Protein AF-A0A922PVW2-F1 (afdb_monomer_lite)

Sequence (186 aa):
MVIRMLKSTMPALQAFRPLPLRIDTVRGTTAIADYAWIECRSEGGRLANRNVKRALAAQRPLLVCLDEGEQRLAPLDFAATIITQLAGALHGVNSADLGHVTVAYWPQWSQVCWLPDDAQRIRVAHRQIRDILASLYDRELARRVTIVYAGPVLDAERATVMNDINVDGVVQNPFGKQNIENEVRK

Organism: NCBI:txid1423794

Foldseek 3Di:
DDDDDDPPDDPPPPDPFFDWWWWQFPVGIDTFGPEDEAALVVLDLQRLQVSLVVCLVVVGQYEQEAELELDLDDLVSLLVRRLRSCCSNCPPPDLVSLLSYAYEYEYHNLAPDDDPCVLVSLQSSLVSNLVSVCVVPRNVSSLNHHYAYEGDDDPVCQVSNNPHSSHRTYIDPRDPDDDPVVVVVD

Radius of gyration: 18.78 Å; chains: 1; bounding box: 48×33×69 Å

InterPro domains:
  IPR000652 Triosephosphate isomerase [PF00121] (45-170)
  IPR000652 Triosephosphate isomerase [PS51440] (43-186)
  IPR013785 Aldolase-type TIM barrel [G3DSA:3.20.20.70] (39-175)
  IPR035990 Triosephosphate isomerase superfamily [SSF51351] (42-170)

pLDDT: mean 85.01, std 19.95, range [27.81, 98.5]

Secondary structure (DSSP, 8-state):
---------PPP-----PPPEEEEETTEEEEE-S-EEEEHHHHHHHHHHHHHHHHHHTT--EEEEE---SS---HHHHHHHHHHHHHHHHTT--GGGGGGEEEEE--GGGGT---TTHHHHHHHHHHHHHHHHHHHS-HHHHHHSEEEE-S---HHHHHHHH-STT--EEEE-TT----HHHHTT-

Structure (mmCIF, N/CA/C/O backbone):
data_AF-A0A922PVW2-F1
#
_entry.id   AF-A0A922PVW2-F1
#
loop_
_atom_site.group_PDB
_atom_site.id
_atom_site.type_symbol
_atom_site.label_atom_id
_atom_site.label_alt_id
_atom_site.label_comp_id
_atom_site.label_asym_id
_atom_site.label_entity_id
_atom_site.label_seq_id
_atom_site.pdbx_PDB_ins_code
_atom_site.Cartn_x
_atom_site.Cartn_y
_atom_site.Cartn_z
_atom_site.occupancy
_atom_site.B_iso_or_equiv
_atom_site.auth_seq_id
_atom_site.auth_comp_id
_atom_site.auth_asym_id
_atom_site.auth_atom_id
_atom_site.pdbx_PDB_model_num
ATOM 1 N N . MET A 1 1 ? 30.021 -13.383 51.817 1.00 37.50 1 MET A N 1
ATOM 2 C CA . MET A 1 1 ? 30.170 -12.057 51.180 1.00 37.50 1 MET A CA 1
ATOM 3 C C . MET A 1 1 ? 29.075 -11.931 50.127 1.00 37.50 1 MET A C 1
ATOM 5 O O . MET A 1 1 ? 29.158 -12.573 49.093 1.00 37.50 1 MET A O 1
ATOM 9 N N . VAL A 1 2 ? 27.980 -11.242 50.463 1.00 38.38 2 VAL A N 1
ATOM 10 C CA . VAL A 1 2 ? 26.773 -11.097 49.628 1.00 38.38 2 VAL A CA 1
ATOM 11 C C . VAL A 1 2 ? 26.859 -9.742 48.933 1.00 38.38 2 VAL A C 1
ATOM 13 O O . VAL A 1 2 ? 26.855 -8.722 49.618 1.00 38.38 2 VAL A O 1
ATOM 16 N N . ILE A 1 3 ? 26.959 -9.708 47.601 1.00 36.25 3 ILE A N 1
ATOM 17 C CA . ILE A 1 3 ? 26.978 -8.451 46.839 1.00 36.25 3 ILE A CA 1
ATOM 18 C C . ILE A 1 3 ? 25.780 -8.406 45.883 1.00 36.25 3 ILE A C 1
ATOM 20 O O . ILE A 1 3 ? 25.694 -9.139 44.904 1.00 36.25 3 ILE A O 1
ATOM 24 N N . ARG A 1 4 ? 24.849 -7.529 46.277 1.00 37.31 4 ARG A N 1
ATOM 25 C CA . ARG A 1 4 ? 23.715 -6.901 45.580 1.00 37.31 4 ARG A CA 1
ATOM 26 C C . ARG A 1 4 ? 23.663 -7.063 44.052 1.00 37.31 4 ARG A C 1
ATOM 28 O O . ARG A 1 4 ? 24.485 -6.506 43.332 1.00 37.31 4 ARG A O 1
ATOM 35 N N . MET A 1 5 ? 22.563 -7.650 43.572 1.00 35.97 5 MET A N 1
ATOM 36 C CA . MET A 1 5 ? 22.038 -7.401 42.225 1.00 35.97 5 MET A CA 1
ATOM 37 C C . MET A 1 5 ? 21.541 -5.951 42.126 1.00 35.97 5 MET A C 1
ATOM 39 O O . MET A 1 5 ? 20.571 -5.566 42.783 1.00 35.97 5 MET A O 1
ATOM 43 N N . LEU A 1 6 ? 22.201 -5.147 41.294 1.00 35.19 6 LEU A N 1
ATOM 44 C CA . LEU A 1 6 ? 21.688 -3.859 40.835 1.00 35.19 6 LEU A CA 1
ATOM 45 C C . LEU A 1 6 ? 20.502 -4.120 39.897 1.00 35.19 6 LEU A C 1
ATOM 47 O O . LEU A 1 6 ? 20.672 -4.609 38.782 1.00 35.19 6 LEU A O 1
ATOM 51 N N . LYS A 1 7 ? 19.289 -3.790 40.354 1.00 39.94 7 LYS A N 1
ATOM 52 C CA . LYS A 1 7 ? 18.123 -3.634 39.479 1.00 39.94 7 LYS A CA 1
ATOM 53 C C . LYS A 1 7 ? 18.388 -2.431 38.576 1.00 39.94 7 LYS A C 1
ATOM 55 O O . LYS A 1 7 ? 18.221 -1.294 39.003 1.00 39.94 7 LYS A O 1
ATOM 60 N N . SER A 1 8 ? 18.832 -2.689 37.351 1.00 38.41 8 SER A N 1
ATOM 61 C CA . SER A 1 8 ? 18.881 -1.676 36.301 1.00 38.41 8 SER A CA 1
ATOM 62 C C . SER A 1 8 ? 17.444 -1.345 35.896 1.00 38.41 8 SER A C 1
ATOM 64 O O . SER A 1 8 ? 16.777 -2.127 35.219 1.00 38.41 8 SER A O 1
ATOM 66 N N . THR A 1 9 ? 16.920 -0.221 36.380 1.00 41.50 9 THR A N 1
ATOM 67 C CA . THR A 1 9 ? 15.703 0.392 35.844 1.00 41.50 9 THR A CA 1
ATOM 68 C C . THR A 1 9 ? 16.004 0.873 34.431 1.00 41.50 9 THR A C 1
ATOM 70 O O . THR A 1 9 ? 16.641 1.910 34.252 1.00 41.50 9 THR A O 1
ATOM 73 N N . MET A 1 10 ? 15.560 0.113 33.428 1.00 27.81 10 MET A N 1
ATOM 74 C CA . MET A 1 10 ? 15.501 0.608 32.055 1.00 27.81 10 MET A CA 1
ATOM 75 C C . MET A 1 10 ? 14.573 1.832 32.036 1.00 27.81 10 MET A C 1
ATOM 77 O O . MET A 1 10 ? 13.445 1.728 32.531 1.00 27.81 10 MET A O 1
ATOM 81 N N . PRO A 1 11 ? 15.005 2.990 31.508 1.00 36.59 11 PRO A N 1
ATOM 82 C CA . PRO A 1 11 ? 14.096 4.106 31.307 1.00 36.59 11 PRO A CA 1
ATOM 83 C C . PRO A 1 11 ? 12.986 3.658 30.351 1.00 36.59 11 PRO A C 1
ATOM 85 O O . PRO A 1 11 ? 13.244 2.933 29.388 1.00 36.59 11 PRO A O 1
ATOM 88 N N . ALA A 1 12 ? 11.743 4.043 30.653 1.00 36.44 12 ALA A N 1
ATOM 89 C CA . ALA A 1 12 ? 10.592 3.754 29.807 1.00 36.44 12 ALA A CA 1
ATOM 90 C C . ALA A 1 12 ? 10.926 4.137 28.360 1.00 36.44 12 ALA A C 1
ATOM 92 O O . ALA A 1 12 ? 11.370 5.260 28.122 1.00 36.44 12 ALA A O 1
ATOM 93 N N . LEU A 1 13 ? 10.744 3.195 27.425 1.00 35.59 13 LEU A N 1
ATOM 94 C CA . LEU A 1 13 ? 10.871 3.421 25.987 1.00 35.59 13 LEU A CA 1
ATOM 95 C C . LEU A 1 13 ? 10.116 4.706 25.638 1.00 35.59 13 LEU A C 1
ATOM 97 O O . LEU A 1 13 ? 8.886 4.715 25.578 1.00 35.59 13 LEU A O 1
ATOM 101 N N . GLN A 1 14 ? 10.854 5.795 25.433 1.00 35.47 14 GLN A N 1
ATOM 102 C CA . GLN A 1 14 ? 10.337 6.985 24.786 1.00 35.47 14 GLN A CA 1
ATOM 103 C C . GLN A 1 14 ? 9.927 6.492 23.400 1.00 35.47 14 GLN A C 1
ATOM 105 O O . GLN A 1 14 ? 10.784 6.155 22.585 1.00 35.47 14 GLN A O 1
ATOM 110 N N . ALA A 1 15 ? 8.626 6.268 23.206 1.00 40.41 15 ALA A N 1
ATOM 111 C CA . ALA A 1 15 ? 8.109 5.657 21.994 1.00 40.41 15 ALA A CA 1
ATOM 112 C C . ALA A 1 15 ? 8.624 6.479 20.815 1.00 40.41 15 ALA A C 1
ATOM 114 O O . ALA A 1 15 ? 8.316 7.668 20.725 1.00 40.41 15 ALA A O 1
ATOM 115 N N . PHE A 1 16 ? 9.458 5.864 19.974 1.00 47.22 16 PHE A N 1
ATOM 116 C CA . PHE A 1 16 ? 9.952 6.463 18.745 1.00 47.22 16 PHE A CA 1
ATOM 117 C C . PHE A 1 16 ? 8.734 6.975 17.974 1.00 47.22 16 PHE A C 1
ATOM 119 O O . PHE A 1 16 ? 7.948 6.182 17.454 1.00 47.22 16 PHE A O 1
ATOM 126 N N . ARG A 1 17 ? 8.512 8.292 17.995 1.00 52.88 17 ARG A N 1
ATOM 127 C CA . ARG A 1 17 ? 7.468 8.911 17.188 1.00 52.88 17 ARG A CA 1
ATOM 128 C C . ARG A 1 17 ? 8.073 9.085 15.805 1.00 52.88 17 ARG A C 1
ATOM 130 O O . ARG A 1 17 ? 9.024 9.860 15.687 1.00 52.88 17 ARG A O 1
ATOM 137 N N . PRO A 1 18 ? 7.594 8.356 14.787 1.00 65.38 18 PRO A N 1
ATOM 138 C CA . PRO A 1 18 ? 8.082 8.580 13.441 1.00 65.38 18 PRO A CA 1
ATOM 139 C C . PRO A 1 18 ? 7.825 10.043 13.070 1.00 65.38 18 PRO A C 1
ATOM 141 O O . PRO A 1 18 ? 6.801 10.621 13.450 1.00 65.38 18 PRO A O 1
ATOM 144 N N . LEU A 1 19 ? 8.771 10.647 12.348 1.00 78.12 19 LEU A N 1
ATOM 145 C CA . LEU A 1 19 ? 8.551 11.958 11.743 1.00 78.12 19 LEU A CA 1
ATOM 146 C C . LEU A 1 19 ? 7.258 11.920 10.909 1.00 78.12 19 LEU A C 1
ATOM 148 O O . LEU A 1 19 ? 6.925 10.858 10.367 1.00 78.12 19 LEU A O 1
ATOM 152 N N . PRO A 1 20 ? 6.527 13.046 10.795 1.00 85.81 20 PRO A N 1
ATOM 153 C CA . PRO A 1 20 ? 5.336 13.096 9.963 1.00 85.81 20 PRO A CA 1
ATOM 154 C C . PRO A 1 20 ? 5.644 12.599 8.554 1.00 85.81 20 PRO A C 1
ATOM 156 O O . PRO A 1 20 ? 6.570 13.082 7.899 1.00 85.81 20 PRO A O 1
ATOM 159 N N . LEU A 1 21 ? 4.855 11.634 8.096 1.00 89.75 21 LEU A N 1
ATOM 160 C CA . LEU A 1 21 ? 4.971 11.091 6.759 1.00 89.75 21 LEU A CA 1
ATOM 161 C C . LEU A 1 21 ? 4.403 12.093 5.768 1.00 89.75 21 LEU A C 1
ATOM 163 O O . LEU A 1 21 ? 3.270 12.539 5.936 1.00 89.75 21 LEU A O 1
ATOM 167 N N . ARG A 1 22 ? 5.156 12.436 4.728 1.00 92.56 22 ARG A N 1
ATOM 168 C CA . ARG A 1 22 ? 4.680 13.343 3.683 1.00 92.56 22 ARG A CA 1
ATOM 169 C C . ARG A 1 22 ? 4.234 12.542 2.470 1.00 92.56 22 ARG A C 1
ATOM 171 O O . ARG A 1 22 ? 4.904 11.591 2.081 1.00 92.56 22 ARG A O 1
ATOM 178 N N . ILE A 1 23 ? 3.106 12.921 1.887 1.00 93.88 23 ILE A N 1
ATOM 179 C CA . ILE A 1 23 ? 2.523 12.266 0.718 1.00 93.88 23 ILE A CA 1
ATOM 180 C C . ILE A 1 23 ? 2.223 13.341 -0.313 1.00 93.88 23 ILE A C 1
ATOM 182 O O . ILE A 1 23 ? 1.410 14.233 -0.066 1.00 93.88 23 ILE A O 1
ATOM 186 N N . ASP A 1 24 ? 2.876 13.249 -1.462 1.00 94.38 24 ASP A N 1
ATOM 187 C CA . ASP A 1 24 ? 2.572 14.084 -2.613 1.00 94.38 24 ASP A CA 1
ATOM 188 C C . ASP A 1 24 ? 1.338 13.541 -3.311 1.00 94.38 24 ASP A C 1
ATOM 190 O O . ASP A 1 24 ? 1.271 12.360 -3.635 1.00 94.38 24 ASP A O 1
ATOM 194 N N . THR A 1 25 ? 0.357 14.405 -3.533 1.00 92.44 25 THR A N 1
ATOM 195 C CA . 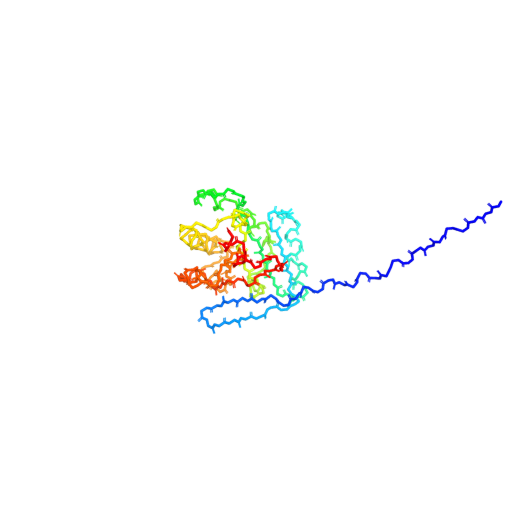THR A 1 25 ? -0.865 14.089 -4.273 1.00 92.44 25 THR A CA 1
ATOM 196 C C . THR A 1 25 ? -1.001 15.051 -5.445 1.00 92.44 25 THR A C 1
ATOM 198 O O . THR A 1 25 ? -0.370 16.111 -5.475 1.00 92.44 25 THR A O 1
ATOM 201 N N . VAL A 1 26 ? -1.919 14.763 -6.368 1.00 85.38 26 VAL A N 1
ATOM 202 C CA . VAL A 1 26 ? -2.261 15.689 -7.464 1.00 85.38 26 VAL A CA 1
ATOM 203 C C . VAL A 1 26 ? -2.781 17.055 -6.981 1.00 85.38 26 VAL A C 1
ATOM 205 O O . VAL A 1 26 ? -2.816 18.006 -7.754 1.00 85.38 26 VAL A O 1
ATOM 208 N N . ARG A 1 27 ? -3.192 17.173 -5.707 1.00 87.19 27 ARG A N 1
ATOM 209 C CA . ARG A 1 27 ? -3.681 18.419 -5.086 1.00 87.19 27 ARG A CA 1
ATOM 210 C C . ARG A 1 27 ? -2.626 19.128 -4.226 1.00 87.19 27 ARG A C 1
ATOM 212 O O . ARG A 1 27 ? -2.939 20.144 -3.613 1.00 87.19 27 ARG A O 1
ATOM 219 N N . GLY A 1 28 ? -1.405 18.598 -4.162 1.00 91.56 28 GLY A N 1
ATOM 220 C CA . GLY A 1 28 ? -0.322 19.078 -3.301 1.00 91.56 28 GLY A CA 1
ATOM 221 C C . GLY A 1 28 ? 0.101 18.055 -2.246 1.00 91.56 28 GLY A C 1
ATOM 222 O O . GLY A 1 28 ? -0.373 16.917 -2.230 1.00 91.56 28 GLY A O 1
ATOM 223 N N . THR A 1 29 ? 1.010 18.452 -1.358 1.00 93.75 29 THR A N 1
ATOM 224 C CA . THR A 1 29 ? 1.567 17.562 -0.329 1.00 93.75 29 THR A CA 1
ATOM 225 C C . THR A 1 29 ? 0.730 17.587 0.949 1.00 93.75 29 THR A C 1
ATOM 227 O O . THR A 1 29 ? 0.464 18.655 1.501 1.00 93.75 29 THR A O 1
ATOM 230 N N . THR A 1 30 ? 0.380 16.411 1.467 1.00 92.56 30 THR A N 1
ATOM 231 C CA . THR A 1 30 ? -0.214 16.238 2.800 1.00 92.56 30 THR A CA 1
ATOM 232 C C . THR A 1 30 ? 0.793 15.620 3.769 1.00 92.56 30 THR A C 1
ATOM 234 O O . THR A 1 30 ? 1.731 14.943 3.346 1.00 92.56 30 THR A O 1
ATOM 237 N N . ALA A 1 31 ? 0.622 15.855 5.070 1.00 91.62 31 ALA A N 1
ATOM 238 C CA . ALA A 1 31 ? 1.452 15.269 6.118 1.00 91.62 31 ALA A CA 1
ATOM 239 C C . ALA A 1 31 ? 0.590 14.472 7.102 1.00 91.62 31 ALA A C 1
ATOM 241 O O . ALA A 1 31 ? -0.421 14.971 7.593 1.00 91.62 31 ALA A O 1
ATOM 242 N N . ILE A 1 32 ? 1.013 13.248 7.416 1.00 90.06 32 ILE A N 1
ATOM 243 C CA . ILE A 1 32 ? 0.355 12.358 8.372 1.00 90.06 32 ILE A CA 1
ATOM 244 C C . ILE A 1 32 ? 1.282 12.172 9.572 1.00 90.06 32 ILE A C 1
ATOM 246 O O . ILE A 1 32 ? 2.374 11.620 9.451 1.00 90.06 32 ILE A O 1
ATOM 250 N N . ALA A 1 33 ? 0.847 12.628 10.742 1.00 89.81 33 ALA A N 1
ATOM 251 C CA . ALA A 1 33 ? 1.552 12.439 12.007 1.00 89.81 33 ALA A CA 1
ATOM 252 C C . ALA A 1 33 ? 0.925 11.304 12.832 1.00 89.81 33 ALA A C 1
ATOM 254 O O . ALA A 1 33 ? -0.215 10.912 12.594 1.00 89.81 33 ALA A O 1
ATOM 255 N N . ASP A 1 34 ? 1.686 10.780 13.800 1.00 90.25 34 ASP A N 1
ATOM 256 C CA . ASP A 1 34 ? 1.247 9.761 14.769 1.00 90.25 34 ASP A CA 1
ATOM 257 C C . ASP A 1 34 ? 0.608 8.499 14.140 1.00 90.25 34 ASP A C 1
ATOM 259 O O . ASP A 1 34 ? -0.134 7.757 14.792 1.00 90.25 34 ASP A O 1
ATOM 263 N N . TYR A 1 35 ? 0.946 8.202 12.884 1.00 91.75 35 TYR A N 1
ATOM 264 C CA . TYR A 1 35 ? 0.424 7.056 12.143 1.00 91.75 35 TYR A CA 1
ATOM 265 C C . TYR A 1 35 ? 0.956 5.722 12.674 1.00 91.75 35 TYR A C 1
ATOM 267 O O . TYR A 1 35 ? 1.990 5.658 13.345 1.00 91.75 35 TYR A O 1
ATOM 275 N N . ALA A 1 36 ? 0.241 4.642 12.373 1.00 93.50 36 ALA A N 1
ATOM 276 C CA . ALA A 1 36 ? 0.723 3.276 12.525 1.00 93.50 36 ALA A CA 1
ATOM 277 C C . ALA A 1 36 ? 1.054 2.697 11.143 1.00 93.50 36 ALA A C 1
ATOM 279 O O . ALA A 1 36 ? 0.202 2.698 10.259 1.00 93.50 36 ALA A O 1
ATOM 280 N N . TRP A 1 37 ? 2.282 2.214 10.964 1.00 94.50 37 TRP A N 1
ATOM 281 C CA . TRP A 1 37 ? 2.726 1.518 9.755 1.00 94.50 37 TRP A CA 1
ATOM 282 C C . TRP A 1 37 ? 2.683 0.012 9.995 1.00 94.50 37 TRP A C 1
ATOM 284 O O . TRP A 1 37 ? 3.313 -0.460 10.940 1.00 94.50 37 TRP A O 1
ATOM 294 N N . ILE A 1 38 ? 1.920 -0.719 9.182 1.00 96.19 38 ILE A N 1
ATOM 295 C CA . ILE A 1 38 ? 1.710 -2.164 9.321 1.00 96.19 38 ILE A CA 1
ATOM 296 C C . ILE A 1 38 ? 2.297 -2.872 8.106 1.00 96.19 38 ILE A C 1
ATOM 298 O O . ILE A 1 38 ? 1.787 -2.709 6.999 1.00 96.19 38 ILE A O 1
ATOM 302 N N . GLU A 1 39 ? 3.334 -3.680 8.298 1.00 95.50 39 GLU A N 1
ATOM 303 C CA . GLU A 1 39 ? 4.001 -4.395 7.206 1.00 95.50 39 GLU A CA 1
ATOM 304 C C . GLU A 1 39 ? 3.366 -5.770 6.982 1.00 95.50 39 GLU A C 1
ATOM 306 O O . GLU A 1 39 ? 3.754 -6.768 7.588 1.00 95.50 39 GLU A O 1
ATOM 311 N N . CYS A 1 40 ? 2.370 -5.860 6.098 1.00 97.19 40 CYS A N 1
ATOM 312 C CA . CYS A 1 40 ? 1.540 -7.066 5.997 1.00 97.19 40 CYS A CA 1
ATOM 313 C C . CYS A 1 40 ? 2.322 -8.323 5.598 1.00 97.19 40 CYS A C 1
ATOM 315 O O . CYS A 1 40 ? 1.987 -9.421 6.050 1.00 97.19 40 CYS A O 1
ATOM 317 N N . ARG A 1 41 ? 3.357 -8.178 4.762 1.00 95.00 41 ARG A N 1
ATOM 318 C CA . ARG A 1 41 ? 4.192 -9.300 4.318 1.00 95.00 41 ARG A CA 1
ATOM 319 C C . ARG A 1 41 ? 5.064 -9.858 5.444 1.00 95.00 41 ARG A C 1
ATOM 321 O O . ARG A 1 41 ? 5.086 -11.072 5.624 1.00 95.00 41 ARG A O 1
ATOM 328 N N . SER A 1 42 ? 5.768 -9.000 6.187 1.00 94.25 42 SER A N 1
ATOM 329 C CA . SER A 1 42 ? 6.694 -9.417 7.251 1.00 94.25 42 SER A CA 1
ATOM 330 C C . SER A 1 42 ? 5.953 -9.825 8.529 1.00 94.25 42 SER A C 1
ATOM 332 O O . SER A 1 42 ? 6.342 -10.784 9.193 1.00 94.25 42 SER A O 1
ATOM 334 N N . GLU A 1 43 ? 4.844 -9.155 8.850 1.00 95.56 43 GLU A N 1
ATOM 335 C CA . GLU A 1 43 ? 4.020 -9.486 10.012 1.00 95.56 43 GLU A CA 1
ATOM 336 C C . GLU A 1 43 ? 3.139 -10.726 9.781 1.00 95.56 43 GLU A C 1
ATOM 338 O O . GLU A 1 43 ? 2.857 -11.486 10.713 1.00 95.56 43 GLU A O 1
ATOM 343 N N . GLY A 1 44 ? 2.677 -10.936 8.546 1.00 94.00 44 GLY A N 1
ATOM 344 C CA . GLY A 1 44 ? 1.679 -11.946 8.210 1.00 94.00 44 GLY A CA 1
ATOM 345 C C . GLY A 1 44 ? 0.278 -11.618 8.749 1.00 94.00 44 GLY A C 1
ATOM 346 O O . GLY A 1 44 ? 0.084 -10.783 9.636 1.00 94.00 44 GLY A O 1
ATOM 347 N N . GLY A 1 45 ? -0.741 -12.315 8.230 1.00 93.00 45 GLY A N 1
ATOM 348 C CA . GLY A 1 45 ? -2.147 -11.921 8.413 1.00 93.00 45 GLY A CA 1
ATOM 349 C C . GLY A 1 45 ? -2.601 -11.758 9.871 1.00 93.00 45 GLY A C 1
ATOM 350 O O . GLY A 1 45 ? -3.287 -10.795 10.201 1.00 93.00 45 GLY A O 1
ATOM 351 N N . ARG A 1 46 ? -2.189 -12.654 10.779 1.00 95.62 46 ARG A N 1
ATOM 352 C CA . ARG A 1 46 ? -2.632 -12.624 12.188 1.00 95.62 46 ARG A CA 1
ATOM 353 C C . ARG A 1 46 ? -2.074 -11.429 12.961 1.00 95.62 46 ARG A C 1
ATOM 355 O O . ARG A 1 46 ? -2.806 -10.799 13.724 1.00 95.62 46 ARG A O 1
ATOM 362 N N . LEU A 1 47 ? -0.777 -11.157 12.814 1.00 97.12 47 LEU A N 1
ATOM 363 C CA . LEU A 1 47 ? -0.118 -10.064 13.526 1.00 97.12 47 LEU A CA 1
ATOM 364 C C . LEU A 1 47 ? -0.525 -8.717 12.925 1.00 97.12 47 LEU A C 1
ATOM 366 O O . LEU A 1 47 ? -0.940 -7.842 13.688 1.00 97.12 47 LEU A O 1
ATOM 370 N N . ALA A 1 48 ? -0.542 -8.620 11.591 1.00 97.88 48 ALA A N 1
ATOM 371 C CA . ALA A 1 48 ? -1.011 -7.440 10.876 1.00 97.88 48 ALA A CA 1
ATOM 372 C C . ALA A 1 48 ? -2.437 -7.065 11.306 1.00 97.88 48 ALA A C 1
ATOM 374 O O . ALA A 1 48 ? -2.675 -5.937 11.731 1.00 97.88 48 ALA A O 1
ATOM 375 N N . ASN A 1 49 ? -3.374 -8.023 11.328 1.00 98.44 49 ASN A N 1
ATOM 376 C CA . ASN A 1 49 ? -4.751 -7.764 11.767 1.00 98.44 49 ASN A CA 1
ATOM 377 C C . ASN A 1 49 ? -4.846 -7.257 13.204 1.00 98.44 49 ASN A C 1
ATOM 379 O O . ASN A 1 49 ? -5.614 -6.342 13.510 1.00 98.44 49 ASN A O 1
ATOM 383 N N . ARG A 1 50 ? -4.062 -7.853 14.106 1.00 98.19 50 ARG A N 1
ATOM 384 C CA . ARG A 1 50 ? -4.023 -7.422 15.502 1.00 98.19 50 ARG A CA 1
ATOM 385 C C . ARG A 1 50 ? -3.543 -5.977 15.605 1.00 98.19 50 ARG A C 1
ATOM 387 O O . ARG A 1 50 ? -4.116 -5.209 16.374 1.00 98.19 50 ARG A O 1
ATOM 394 N N . ASN A 1 51 ? -2.512 -5.605 14.853 1.00 97.50 51 ASN A N 1
ATOM 395 C CA . ASN A 1 51 ? -1.955 -4.258 14.892 1.00 97.50 51 ASN A CA 1
ATOM 396 C C . ASN A 1 51 ? -2.888 -3.233 14.225 1.00 97.50 51 ASN A C 1
ATOM 398 O O . ASN A 1 51 ? -3.097 -2.167 14.802 1.00 97.50 51 ASN A O 1
ATOM 402 N N . VAL A 1 52 ? -3.540 -3.595 13.113 1.00 98.00 52 VAL A N 1
ATOM 403 C CA . VAL A 1 52 ? -4.621 -2.821 12.470 1.00 98.00 52 VAL A CA 1
ATOM 404 C C . VAL A 1 52 ? -5.714 -2.492 13.487 1.00 98.00 52 VAL A C 1
ATOM 406 O O . VAL A 1 52 ? -5.987 -1.323 13.749 1.00 98.00 52 VAL A O 1
ATOM 409 N N . LYS A 1 53 ? -6.287 -3.505 14.149 1.00 97.62 53 LYS A N 1
ATOM 410 C CA . LYS A 1 53 ? -7.359 -3.307 15.141 1.00 97.62 53 LYS A CA 1
ATOM 411 C C . LYS A 1 53 ? -6.919 -2.454 16.327 1.00 97.62 53 LYS A C 1
ATOM 413 O O . LYS A 1 53 ? -7.690 -1.632 16.811 1.00 97.62 53 LYS A O 1
ATOM 418 N N . ARG A 1 54 ? -5.675 -2.616 16.790 1.00 96.81 54 ARG A N 1
ATOM 419 C CA . ARG A 1 54 ? -5.119 -1.783 17.869 1.00 96.81 54 ARG A CA 1
ATOM 420 C C . ARG A 1 54 ? -4.975 -0.321 17.458 1.00 96.81 54 ARG A C 1
ATOM 422 O O . ARG A 1 54 ? -5.252 0.552 18.273 1.00 96.81 54 ARG A O 1
ATOM 429 N N . ALA A 1 55 ? -4.535 -0.054 16.232 1.00 95.44 55 ALA A N 1
ATOM 430 C CA . ALA A 1 55 ? -4.403 1.305 15.725 1.00 95.44 55 ALA A CA 1
ATOM 431 C C . ALA A 1 55 ? -5.770 1.976 15.526 1.00 95.44 55 ALA A C 1
ATOM 433 O O . ALA A 1 55 ? -5.938 3.122 15.938 1.00 95.44 55 ALA A O 1
ATOM 434 N N . LEU A 1 56 ? -6.755 1.236 15.003 1.00 95.94 56 LEU A N 1
ATOM 435 C CA . LEU A 1 56 ? -8.139 1.701 14.865 1.00 95.94 56 LEU A CA 1
ATOM 436 C C . LEU A 1 56 ? -8.783 2.010 16.222 1.00 95.94 56 LEU A C 1
ATOM 438 O O . LEU A 1 56 ? -9.355 3.080 16.398 1.00 95.94 56 LEU A O 1
ATOM 442 N N . ALA A 1 57 ? -8.611 1.136 17.221 1.00 95.56 57 ALA A N 1
ATOM 443 C CA . ALA A 1 57 ? -9.093 1.385 18.584 1.00 95.56 57 ALA A CA 1
ATOM 444 C C . ALA A 1 57 ? -8.456 2.633 19.226 1.00 95.56 57 ALA A C 1
ATOM 446 O O . ALA A 1 57 ? -9.057 3.261 20.093 1.00 95.56 57 ALA A O 1
ATOM 447 N N . ALA A 1 58 ? -7.247 2.998 18.794 1.00 94.19 58 ALA A N 1
ATOM 448 C CA . ALA A 1 58 ? -6.558 4.218 19.199 1.00 94.19 58 ALA A CA 1
ATOM 449 C C . ALA A 1 58 ? -6.856 5.425 18.285 1.00 94.19 58 ALA A C 1
ATOM 451 O O . ALA A 1 58 ? -6.239 6.471 18.472 1.00 94.19 58 ALA A O 1
ATOM 452 N N . GLN A 1 59 ? -7.745 5.282 17.291 1.00 92.38 59 GLN A N 1
ATOM 453 C CA . GLN A 1 59 ? -8.092 6.296 16.284 1.00 92.38 59 GLN A CA 1
ATOM 454 C C . GLN A 1 59 ? -6.875 6.891 15.557 1.00 92.38 59 GLN A C 1
ATOM 456 O O . GLN A 1 59 ? -6.866 8.055 15.155 1.00 92.38 59 GLN A O 1
ATOM 461 N N . ARG A 1 60 ? -5.820 6.088 15.388 1.00 91.88 60 ARG A N 1
ATOM 462 C CA . ARG A 1 60 ? -4.593 6.517 14.712 1.00 91.88 60 ARG A CA 1
ATOM 463 C C . ARG A 1 60 ? -4.734 6.328 13.202 1.00 91.88 60 ARG A C 1
ATOM 465 O O . ARG A 1 60 ? -5.234 5.281 12.788 1.00 91.88 60 ARG A O 1
ATOM 472 N N . PRO A 1 61 ? -4.244 7.272 12.375 1.00 93.56 61 PRO A N 1
ATOM 473 C CA . PRO A 1 61 ? -4.110 7.045 10.941 1.00 93.56 61 PRO A CA 1
ATOM 474 C C . PRO A 1 61 ? -3.310 5.769 10.676 1.00 93.56 61 PRO A C 1
ATOM 476 O O . PRO A 1 61 ? -2.278 5.534 11.314 1.00 93.56 61 PRO A O 1
ATOM 479 N N . LEU A 1 62 ? -3.782 4.942 9.751 1.00 94.81 62 LEU A N 1
ATOM 480 C CA . LEU A 1 62 ? -3.205 3.636 9.476 1.00 94.81 62 LEU A CA 1
ATOM 481 C C . LEU A 1 62 ? -2.616 3.593 8.073 1.00 94.81 62 LEU A C 1
ATOM 483 O O . LEU A 1 62 ? -3.298 3.917 7.105 1.00 94.81 62 LEU A O 1
ATOM 487 N N . LEU A 1 63 ? -1.374 3.134 7.967 1.00 96.38 63 LEU A N 1
ATOM 488 C CA . LEU A 1 63 ? -0.757 2.755 6.707 1.00 96.38 63 LEU A CA 1
ATOM 489 C C . LEU A 1 63 ? -0.620 1.238 6.659 1.00 96.38 63 LEU A C 1
ATOM 491 O O . LEU A 1 63 ? 0.225 0.651 7.334 1.00 96.38 63 LEU A O 1
ATOM 495 N N . VAL A 1 64 ? -1.484 0.609 5.868 1.00 97.75 64 VAL A N 1
ATOM 496 C CA . VAL A 1 64 ? -1.444 -0.827 5.584 1.00 97.75 64 VAL A CA 1
ATOM 497 C C . VAL A 1 64 ? -0.492 -1.026 4.414 1.00 97.75 64 VAL A C 1
ATOM 499 O O . VAL A 1 64 ? -0.842 -0.753 3.266 1.00 97.75 64 VAL A O 1
ATOM 502 N N . CYS A 1 65 ? 0.732 -1.446 4.719 1.00 97.50 65 CYS A N 1
ATOM 503 C CA . CYS A 1 65 ? 1.787 -1.641 3.740 1.00 97.50 65 CYS A CA 1
ATOM 504 C C . CYS A 1 65 ? 1.659 -3.012 3.072 1.00 97.50 65 CYS A C 1
ATOM 506 O O . CYS A 1 65 ? 1.583 -4.039 3.754 1.00 97.50 65 CYS A O 1
ATOM 508 N N . LEU A 1 66 ? 1.663 -3.014 1.741 1.00 98.31 66 LEU A N 1
ATOM 509 C CA . LEU A 1 66 ? 1.565 -4.192 0.888 1.00 98.31 66 LEU A CA 1
ATOM 510 C C . LEU A 1 66 ? 2.835 -4.340 0.055 1.00 98.31 66 LEU A C 1
ATOM 512 O O . LEU A 1 66 ? 3.323 -3.362 -0.514 1.00 98.31 66 LEU A O 1
ATOM 516 N N . ASP A 1 67 ? 3.331 -5.568 -0.044 1.00 96.12 67 ASP A N 1
ATOM 517 C CA . ASP A 1 67 ? 4.594 -5.882 -0.712 1.00 96.12 67 ASP A CA 1
ATOM 518 C C . ASP A 1 67 ? 4.488 -7.228 -1.445 1.00 96.12 67 ASP A C 1
ATOM 520 O O . ASP A 1 67 ? 4.226 -8.256 -0.823 1.00 96.12 67 ASP A O 1
ATOM 524 N N . GLU A 1 68 ? 4.692 -7.241 -2.764 1.00 94.69 68 GLU A N 1
ATOM 525 C CA . GLU A 1 68 ? 4.729 -8.481 -3.562 1.00 94.69 68 GLU A CA 1
ATOM 526 C C . GLU A 1 68 ? 6.088 -9.205 -3.515 1.00 94.69 68 GLU A C 1
ATOM 528 O O . GLU A 1 68 ? 6.212 -10.362 -3.909 1.00 94.69 68 GLU A O 1
ATOM 533 N N . GLY A 1 69 ? 7.100 -8.535 -2.978 1.00 92.69 69 GLY A N 1
ATOM 534 C CA . GLY A 1 69 ? 8.451 -9.013 -2.779 1.00 92.69 69 GLY A CA 1
ATOM 535 C C . GLY A 1 69 ? 9.460 -8.527 -3.802 1.00 92.69 69 GLY A C 1
ATOM 536 O O . GLY A 1 69 ? 9.274 -7.523 -4.484 1.00 92.69 69 GLY A O 1
ATOM 537 N N . GLU A 1 70 ? 10.601 -9.214 -3.841 1.00 90.75 70 GLU A N 1
ATOM 538 C CA . GLU A 1 70 ? 11.726 -8.875 -4.726 1.00 90.75 70 GLU A CA 1
ATOM 539 C C . GLU A 1 70 ? 11.439 -9.222 -6.186 1.00 90.75 70 GLU A C 1
ATOM 541 O O . GLU A 1 70 ? 12.086 -8.711 -7.100 1.00 90.75 70 GLU A O 1
ATOM 546 N N . GLN A 1 71 ? 10.471 -10.109 -6.413 1.00 88.56 71 GLN A N 1
ATOM 547 C CA . GLN A 1 71 ? 10.077 -10.507 -7.747 1.00 88.56 71 GLN A CA 1
ATOM 548 C C . GLN A 1 71 ? 9.010 -9.565 -8.286 1.00 88.56 71 GLN A C 1
ATOM 550 O O . GLN A 1 71 ? 8.029 -9.234 -7.623 1.00 88.56 71 GLN A O 1
ATOM 555 N N . ARG A 1 72 ? 9.189 -9.191 -9.550 1.00 90.00 72 ARG A N 1
ATOM 556 C CA . ARG A 1 72 ? 8.163 -8.537 -10.350 1.00 90.00 72 ARG A CA 1
ATOM 557 C C . ARG A 1 72 ? 7.145 -9.599 -10.791 1.00 90.00 72 ARG A C 1
ATOM 559 O O . ARG A 1 72 ? 7.217 -10.086 -11.916 1.00 90.00 72 ARG A O 1
ATOM 566 N N . LEU A 1 73 ? 6.217 -9.972 -9.906 1.00 90.75 73 LEU A N 1
ATOM 567 C CA . LEU A 1 73 ? 5.192 -10.986 -10.170 1.00 90.75 73 LEU A CA 1
ATOM 568 C C . LEU A 1 73 ? 4.310 -10.664 -11.392 1.00 90.75 73 LEU A C 1
ATOM 570 O O . LEU A 1 73 ? 4.114 -9.506 -11.773 1.00 90.75 73 LEU A O 1
ATOM 574 N N . ALA A 1 74 ? 3.740 -11.689 -12.020 1.00 92.19 74 ALA A N 1
ATOM 575 C CA . ALA A 1 74 ? 2.693 -11.473 -13.012 1.00 92.19 74 ALA A CA 1
ATOM 576 C C . ALA A 1 74 ? 1.399 -10.984 -12.320 1.00 92.19 74 ALA A C 1
ATOM 578 O O . ALA A 1 74 ? 1.219 -11.233 -11.127 1.00 92.19 74 ALA A O 1
ATOM 579 N N . PRO A 1 75 ? 0.456 -10.334 -13.032 1.00 91.81 75 PRO A N 1
ATOM 580 C CA . PRO A 1 75 ? -0.753 -9.781 -12.414 1.00 91.81 75 PRO A CA 1
ATOM 581 C C . PRO A 1 75 ? -1.578 -10.773 -11.577 1.00 91.81 75 PRO A C 1
ATOM 583 O O . PRO A 1 75 ? -2.170 -10.370 -10.576 1.00 91.81 75 PRO A O 1
ATOM 586 N N . LEU A 1 76 ? -1.630 -12.055 -11.959 1.00 90.50 76 LEU A N 1
ATOM 587 C CA . LEU A 1 76 ? -2.355 -13.089 -11.206 1.00 90.50 76 LEU A CA 1
ATOM 588 C C . LEU A 1 76 ? -1.653 -13.442 -9.888 1.00 90.50 76 LEU A C 1
ATOM 590 O O . LEU A 1 76 ? -2.300 -13.499 -8.843 1.00 90.50 76 LEU A O 1
ATOM 594 N N . ASP A 1 77 ? -0.333 -13.609 -9.925 1.00 95.50 77 ASP A N 1
ATOM 595 C CA . ASP A 1 77 ? 0.485 -13.926 -8.750 1.00 95.50 77 ASP A CA 1
ATOM 596 C C . ASP A 1 77 ? 0.555 -12.737 -7.777 1.00 95.50 77 ASP A C 1
ATOM 598 O O . ASP A 1 77 ? 0.453 -12.908 -6.556 1.00 95.50 77 ASP A O 1
ATOM 602 N N . PHE A 1 78 ? 0.642 -11.517 -8.324 1.00 96.19 78 PHE A N 1
ATOM 603 C CA . PHE A 1 78 ? 0.483 -10.270 -7.575 1.00 96.19 78 PHE A CA 1
ATOM 604 C C . PHE A 1 78 ? -0.856 -10.260 -6.844 1.00 96.19 78 PHE A C 1
ATOM 606 O O . PHE A 1 78 ? -0.893 -10.104 -5.624 1.00 96.19 78 PHE A O 1
ATOM 613 N N . ALA A 1 79 ? -1.958 -10.470 -7.573 1.00 94.31 79 ALA A N 1
ATOM 614 C CA . ALA A 1 79 ? -3.291 -10.438 -6.989 1.00 94.31 79 ALA A CA 1
ATOM 615 C C . ALA A 1 79 ? -3.422 -11.462 -5.855 1.00 94.31 79 ALA A C 1
ATOM 617 O O . ALA A 1 79 ? -3.865 -11.096 -4.773 1.00 94.31 79 ALA A O 1
ATOM 618 N N . ALA A 1 80 ? -2.971 -12.705 -6.042 1.00 96.31 80 ALA A N 1
ATOM 619 C CA . ALA A 1 80 ? -3.017 -13.728 -4.995 1.00 96.31 80 ALA A CA 1
ATOM 620 C C . ALA A 1 80 ? -2.244 -13.316 -3.725 1.00 96.31 80 ALA A C 1
ATOM 622 O O . ALA A 1 80 ? -2.756 -13.429 -2.603 1.00 96.31 80 ALA A O 1
ATOM 623 N N . THR A 1 81 ? -1.032 -12.783 -3.899 1.00 97.25 81 THR A N 1
ATOM 624 C CA . THR A 1 81 ? -0.172 -12.326 -2.796 1.00 97.25 81 THR A CA 1
ATOM 625 C C . THR A 1 81 ? -0.807 -11.162 -2.035 1.00 97.25 81 THR A C 1
ATOM 627 O O . THR A 1 81 ? -0.881 -11.165 -0.803 1.00 97.25 81 THR A O 1
ATOM 630 N N . ILE A 1 82 ? -1.317 -10.179 -2.769 1.00 97.88 82 ILE A N 1
ATOM 631 C CA . ILE A 1 82 ? -1.848 -8.936 -2.216 1.00 97.88 82 ILE A CA 1
ATOM 632 C C . ILE A 1 82 ? -3.239 -9.129 -1.608 1.00 97.88 82 ILE A C 1
ATOM 634 O O . ILE A 1 82 ? -3.512 -8.574 -0.544 1.00 97.88 82 ILE A O 1
ATOM 638 N N . ILE A 1 83 ? -4.090 -9.975 -2.203 1.00 97.62 83 ILE A N 1
ATOM 639 C CA . ILE A 1 83 ? -5.365 -10.407 -1.608 1.00 97.62 83 ILE A CA 1
ATOM 640 C C . ILE A 1 83 ? -5.107 -11.042 -0.247 1.00 97.62 83 ILE A C 1
ATOM 642 O O . ILE A 1 83 ? -5.767 -10.682 0.723 1.00 97.62 83 ILE A O 1
ATOM 646 N N . THR A 1 84 ? -4.133 -11.950 -0.154 1.00 97.69 84 THR A N 1
ATOM 647 C CA . THR A 1 84 ? -3.811 -12.636 1.105 1.00 97.69 84 THR A CA 1
ATOM 648 C C . THR A 1 84 ? -3.401 -11.642 2.194 1.00 97.69 84 THR A C 1
ATOM 650 O O . THR A 1 84 ? -3.869 -11.735 3.331 1.00 97.69 84 THR A O 1
ATOM 653 N N . GLN A 1 85 ? -2.570 -10.656 1.844 1.00 98.38 85 GLN A N 1
ATOM 654 C CA . GLN A 1 85 ? -2.143 -9.601 2.766 1.00 98.38 85 GLN A CA 1
ATOM 655 C C . GLN A 1 85 ? -3.307 -8.703 3.201 1.00 98.38 85 GLN A C 1
ATOM 657 O O . GLN A 1 85 ? -3.523 -8.539 4.402 1.00 98.38 85 GLN A O 1
ATOM 662 N N . LEU A 1 86 ? -4.086 -8.169 2.254 1.00 97.31 86 LEU A N 1
ATOM 663 C CA . LEU A 1 86 ? -5.214 -7.278 2.539 1.00 97.31 86 LEU A CA 1
ATOM 664 C C . LEU A 1 86 ? -6.325 -7.976 3.323 1.00 97.31 86 LEU A C 1
ATOM 666 O O . LEU A 1 86 ? -6.769 -7.454 4.343 1.00 97.31 86 LEU A O 1
ATOM 670 N N . ALA A 1 87 ? -6.756 -9.158 2.880 1.00 97.06 87 ALA A N 1
ATOM 671 C CA . ALA A 1 87 ? -7.807 -9.919 3.547 1.00 97.06 87 ALA A CA 1
ATOM 672 C C . ALA A 1 87 ? -7.382 -10.319 4.964 1.00 97.06 87 ALA A C 1
ATOM 674 O O . ALA A 1 87 ? -8.173 -10.210 5.898 1.00 97.06 87 ALA A O 1
ATOM 675 N N . GLY A 1 88 ? -6.118 -10.722 5.142 1.00 97.69 88 GLY A N 1
ATOM 676 C CA . GLY A 1 88 ? -5.552 -11.009 6.454 1.00 97.69 88 GLY A CA 1
ATOM 677 C C . GLY A 1 88 ? -5.555 -9.776 7.355 1.00 97.69 88 GLY A C 1
ATOM 678 O O . GLY A 1 88 ? -6.154 -9.804 8.428 1.00 97.69 88 GLY A O 1
ATOM 679 N N . ALA A 1 89 ? -4.934 -8.681 6.910 1.00 98.00 89 ALA A N 1
ATOM 680 C CA . ALA A 1 89 ? -4.807 -7.449 7.684 1.00 98.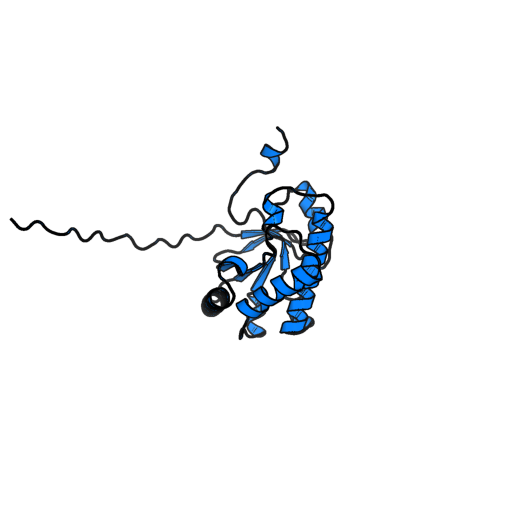00 89 ALA A CA 1
ATOM 681 C C . ALA A 1 89 ? -6.169 -6.835 8.045 1.00 98.00 89 ALA A C 1
ATOM 683 O O . ALA A 1 89 ? -6.366 -6.393 9.177 1.00 98.00 89 ALA A O 1
ATOM 684 N N . LEU A 1 90 ? -7.136 -6.864 7.130 1.00 97.38 90 LEU A N 1
ATOM 685 C CA . LEU A 1 90 ? -8.443 -6.231 7.309 1.00 97.38 90 LEU A CA 1
ATOM 686 C C . LEU A 1 90 ? -9.541 -7.181 7.814 1.00 97.38 90 LEU A C 1
ATOM 688 O O . LEU A 1 90 ? -10.695 -6.777 7.934 1.00 97.38 90 LEU A O 1
ATOM 692 N N . HIS A 1 91 ? -9.213 -8.428 8.164 1.00 97.38 91 HIS A N 1
ATOM 693 C CA . HIS A 1 91 ? -10.201 -9.397 8.637 1.00 97.38 91 HIS A CA 1
ATOM 694 C C . HIS A 1 91 ? -11.007 -8.881 9.849 1.00 97.38 91 HIS A C 1
ATOM 696 O O . HIS A 1 91 ? -10.475 -8.678 10.952 1.00 97.38 91 HIS A O 1
ATOM 702 N N . GLY A 1 92 ? -12.319 -8.711 9.664 1.00 96.38 92 GLY A N 1
ATOM 703 C CA . GLY A 1 92 ? -13.239 -8.213 10.689 1.00 96.38 92 GLY A CA 1
ATOM 704 C C . GLY A 1 92 ? -13.072 -6.727 11.032 1.00 96.38 92 GLY A C 1
ATOM 705 O O . GLY A 1 92 ? -13.435 -6.335 12.138 1.00 96.38 92 GLY A O 1
ATOM 706 N N . VAL A 1 93 ? -12.480 -5.926 10.142 1.00 96.62 93 VAL A N 1
ATOM 707 C CA . VAL A 1 93 ? -12.516 -4.455 10.203 1.00 96.62 93 VAL A CA 1
ATOM 708 C C . VAL A 1 93 ? -13.830 -3.972 9.586 1.00 96.62 93 VAL A C 1
ATOM 710 O O . VAL A 1 93 ? -14.257 -4.491 8.556 1.00 96.62 93 VAL A O 1
ATOM 713 N N . ASN A 1 94 ? -14.500 -3.013 10.227 1.00 94.88 94 ASN A N 1
ATOM 714 C CA . ASN A 1 94 ? -15.762 -2.474 9.725 1.00 94.88 94 ASN A CA 1
ATOM 715 C C . ASN A 1 94 ? -15.497 -1.479 8.581 1.00 94.88 94 ASN A C 1
ATOM 717 O O . ASN A 1 94 ? -14.516 -0.738 8.609 1.00 94.88 94 ASN A O 1
ATOM 721 N N . SER A 1 95 ? -16.396 -1.412 7.599 1.00 93.88 95 SER A N 1
ATOM 722 C CA . SER A 1 95 ? -16.351 -0.409 6.531 1.00 93.88 95 SER A CA 1
ATOM 723 C C . SER A 1 95 ? -16.306 1.028 7.056 1.00 93.88 95 SER A C 1
ATOM 725 O O . SER A 1 95 ? -15.652 1.874 6.449 1.00 93.88 95 SER A O 1
ATOM 727 N N . ALA A 1 96 ? -16.944 1.301 8.199 1.00 92.88 96 ALA A N 1
ATOM 728 C CA . ALA A 1 96 ? -16.910 2.611 8.850 1.00 92.88 96 ALA A CA 1
ATOM 729 C C . ALA A 1 96 ? -15.489 3.048 9.260 1.00 92.88 96 ALA A C 1
ATOM 731 O O . ALA A 1 96 ? -15.196 4.242 9.270 1.00 92.88 96 ALA A O 1
ATOM 732 N N . ASP A 1 97 ? -14.595 2.095 9.535 1.00 93.56 97 ASP A N 1
ATOM 733 C CA . ASP A 1 97 ? -13.221 2.366 9.967 1.00 93.56 97 ASP A CA 1
ATOM 734 C C . ASP A 1 97 ? -12.259 2.590 8.788 1.00 93.56 97 ASP A C 1
ATOM 736 O O . ASP A 1 97 ? -11.143 3.079 8.978 1.00 93.56 97 ASP A O 1
ATOM 740 N N . LEU A 1 98 ? -12.673 2.277 7.552 1.00 91.50 98 LEU A N 1
ATOM 741 C CA . LEU A 1 98 ? -11.813 2.390 6.367 1.00 91.50 98 LEU A CA 1
ATOM 742 C C . LEU A 1 98 ? -11.377 3.826 6.064 1.00 91.50 98 LEU A C 1
ATOM 744 O O . LEU A 1 98 ? -10.348 4.016 5.424 1.00 91.50 98 LEU A O 1
ATOM 748 N N . GLY A 1 99 ? -12.094 4.837 6.563 1.00 90.81 99 GLY A N 1
ATOM 749 C CA . GLY A 1 99 ? -11.672 6.238 6.453 1.00 90.81 99 GLY A CA 1
ATOM 750 C C . GLY A 1 99 ? -10.345 6.542 7.162 1.00 90.81 99 GLY A C 1
ATOM 751 O O . GLY A 1 99 ? -9.683 7.520 6.824 1.00 90.81 99 GLY A O 1
ATOM 752 N N . HIS A 1 100 ? -9.927 5.698 8.111 1.00 92.50 100 HIS A N 1
ATOM 753 C CA . HIS A 1 100 ? -8.629 5.800 8.784 1.00 92.50 100 HIS A CA 1
ATOM 754 C C . HIS A 1 100 ? -7.513 5.032 8.063 1.00 92.50 100 HIS A C 1
ATOM 756 O O . HIS A 1 100 ? -6.352 5.129 8.464 1.00 92.50 100 HIS A O 1
ATOM 762 N N . VAL A 1 101 ? -7.848 4.260 7.025 1.00 96.00 101 VAL A N 1
ATOM 763 C CA . VAL A 1 101 ? -6.928 3.356 6.337 1.00 96.00 101 VAL A CA 1
ATOM 764 C C . VAL A 1 101 ? -6.413 3.999 5.056 1.00 96.00 101 VAL A C 1
ATOM 766 O O . VAL A 1 101 ? -7.166 4.326 4.145 1.00 96.00 101 VAL A O 1
ATOM 769 N N . THR A 1 102 ? -5.095 4.125 4.967 1.00 97.38 102 THR A N 1
ATOM 770 C CA . THR A 1 102 ? -4.361 4.345 3.723 1.00 97.38 102 THR A CA 1
ATOM 771 C C . THR A 1 102 ? -3.625 3.059 3.374 1.00 97.38 102 THR A C 1
ATOM 773 O O . THR A 1 102 ? -2.958 2.462 4.220 1.00 97.38 102 THR A O 1
ATOM 776 N N . VAL A 1 103 ? -3.738 2.614 2.129 1.00 98.31 103 VAL A N 1
ATOM 777 C CA . VAL A 1 103 ? -2.954 1.493 1.616 1.00 98.31 103 VAL A CA 1
ATOM 778 C C . VAL A 1 103 ? -1.658 2.036 1.031 1.00 98.31 103 VAL A C 1
ATOM 780 O O . VAL A 1 103 ? -1.681 2.897 0.155 1.00 98.31 103 VAL A O 1
ATOM 783 N N . ALA A 1 104 ? -0.527 1.531 1.510 1.00 97.62 104 ALA A N 1
ATOM 784 C CA . ALA A 1 104 ? 0.791 1.877 0.998 1.00 97.62 104 ALA A CA 1
ATOM 785 C C . ALA A 1 104 ? 1.343 0.698 0.197 1.00 97.62 104 ALA A C 1
ATOM 787 O O . ALA A 1 104 ? 1.621 -0.362 0.751 1.00 97.62 104 ALA A O 1
ATOM 788 N N . TYR A 1 105 ? 1.504 0.860 -1.111 1.00 97.81 105 TYR A N 1
ATOM 789 C CA . TYR A 1 105 ? 2.170 -0.137 -1.936 1.00 97.81 105 TYR A CA 1
ATOM 790 C C . TYR A 1 105 ? 3.683 0.105 -1.903 1.00 97.81 105 TYR A C 1
ATOM 792 O O . TYR A 1 105 ? 4.171 1.073 -2.491 1.00 97.81 105 TYR A O 1
ATOM 800 N N . TRP A 1 106 ? 4.420 -0.752 -1.193 1.00 95.12 106 TRP A N 1
ATOM 801 C CA . TRP A 1 106 ? 5.873 -0.654 -1.041 1.00 95.12 106 TRP A CA 1
ATOM 802 C C . TRP A 1 106 ? 6.554 -1.983 -1.378 1.00 95.12 106 TRP A C 1
ATOM 804 O O . TRP A 1 106 ? 6.918 -2.755 -0.489 1.00 95.12 106 TRP A O 1
ATOM 814 N N . PRO A 1 107 ? 6.715 -2.285 -2.671 1.00 93.62 107 PRO A N 1
ATOM 815 C CA . PRO A 1 107 ? 7.269 -3.561 -3.072 1.00 93.62 107 PRO A CA 1
ATOM 816 C C . PRO A 1 107 ? 8.792 -3.612 -2.903 1.00 93.62 107 PRO A C 1
ATOM 818 O O . PRO A 1 107 ? 9.493 -2.668 -3.274 1.00 93.62 107 PRO A O 1
ATOM 821 N N . GLN A 1 108 ? 9.336 -4.730 -2.427 1.00 91.75 108 GLN A N 1
ATOM 822 C CA . GLN A 1 108 ? 10.775 -4.870 -2.188 1.00 91.75 108 GLN A CA 1
ATOM 823 C C . GLN A 1 108 ? 11.608 -4.741 -3.477 1.00 91.75 108 GLN A C 1
ATOM 825 O O . GLN A 1 108 ? 12.698 -4.172 -3.436 1.00 91.75 108 GLN A O 1
ATOM 830 N N . TRP A 1 109 ? 11.091 -5.173 -4.637 1.00 91.56 109 TRP A N 1
ATOM 831 C CA . TRP A 1 109 ? 11.776 -5.003 -5.930 1.00 91.56 109 TRP A CA 1
ATOM 832 C C . TRP A 1 109 ? 12.090 -3.541 -6.269 1.00 91.56 109 TRP A C 1
ATOM 834 O O . TRP A 1 109 ? 13.049 -3.278 -6.996 1.00 91.56 109 TRP A O 1
ATOM 844 N N . SER A 1 110 ? 11.316 -2.586 -5.736 1.00 89.38 110 SER A N 1
ATOM 845 C CA . SER A 1 110 ? 11.506 -1.158 -6.019 1.00 89.38 110 SER A CA 1
ATOM 846 C C . SER A 1 110 ? 12.750 -0.572 -5.357 1.00 89.38 110 SER A C 1
ATOM 848 O O . SER A 1 110 ? 13.206 0.490 -5.758 1.00 89.38 110 SER A O 1
ATOM 850 N N . GLN A 1 111 ? 13.343 -1.266 -4.382 1.00 84.62 111 GLN A N 1
ATOM 851 C CA . GLN A 1 111 ? 14.504 -0.773 -3.634 1.00 84.62 111 GLN A CA 1
ATOM 852 C C . GLN A 1 111 ? 15.829 -0.862 -4.403 1.00 84.62 111 GLN A C 1
ATOM 854 O O . GLN A 1 111 ? 16.827 -0.324 -3.936 1.00 84.62 111 GLN A O 1
ATOM 859 N N . VAL A 1 112 ? 15.864 -1.557 -5.545 1.00 73.06 112 VAL A N 1
ATOM 860 C CA . VAL A 1 112 ? 17.117 -1.844 -6.261 1.00 73.06 112 VAL A CA 1
ATOM 861 C C . VAL A 1 112 ? 17.357 -0.861 -7.405 1.00 73.06 112 VAL A C 1
ATOM 863 O O . VAL A 1 112 ? 18.328 -0.114 -7.389 1.00 73.06 112 VAL A O 1
ATOM 866 N N . CYS A 1 113 ? 16.504 -0.885 -8.430 1.00 78.19 113 CYS A N 1
ATOM 867 C CA . CYS A 1 113 ? 16.679 -0.079 -9.634 1.00 78.19 113 CYS A CA 1
ATOM 868 C C . CYS A 1 113 ? 15.320 0.236 -10.255 1.00 78.19 113 CYS A C 1
ATOM 870 O O . CYS A 1 113 ? 14.505 -0.671 -10.457 1.00 78.19 113 CYS A O 1
ATOM 872 N N . TRP A 1 114 ? 15.121 1.518 -10.563 1.00 83.00 114 TRP A N 1
ATOM 873 C CA . TRP A 1 114 ? 13.982 2.015 -11.319 1.00 83.00 114 TRP A CA 1
ATOM 874 C C . TRP A 1 114 ? 14.113 1.633 -12.794 1.00 83.00 114 TRP A C 1
ATOM 876 O O . TRP A 1 114 ? 15.097 1.982 -13.449 1.00 83.00 114 TRP A O 1
ATOM 886 N N . LEU A 1 115 ? 13.109 0.944 -13.329 1.00 85.69 115 LEU A N 1
ATOM 887 C CA . LEU A 1 115 ? 13.013 0.600 -14.745 1.00 85.69 115 LEU A CA 1
ATOM 888 C C . LEU A 1 115 ? 11.954 1.464 -15.447 1.00 85.69 115 LEU A C 1
ATOM 890 O O . LEU A 1 115 ? 10.959 1.837 -14.824 1.00 85.69 115 LEU A O 1
ATOM 894 N N . PRO A 1 116 ? 12.093 1.735 -16.760 1.00 82.44 116 PRO A N 1
ATOM 895 C CA . PRO A 1 116 ? 11.105 2.514 -17.516 1.00 82.44 116 PRO A CA 1
ATOM 896 C C . PRO A 1 116 ? 9.662 1.994 -17.388 1.00 82.44 116 PRO A C 1
ATOM 898 O O . PRO A 1 116 ? 8.723 2.784 -17.288 1.00 82.44 116 PRO A O 1
ATOM 901 N N . ASP A 1 117 ? 9.492 0.671 -17.320 1.00 88.81 117 ASP A N 1
ATOM 902 C CA . ASP A 1 117 ? 8.182 0.019 -17.218 1.00 88.81 117 ASP A CA 1
ATOM 903 C C . ASP A 1 117 ? 7.609 0.003 -15.789 1.00 88.81 117 ASP A C 1
ATOM 905 O O . ASP A 1 117 ? 6.433 -0.327 -15.597 1.00 88.81 117 ASP A O 1
ATOM 909 N N . ASP A 1 118 ? 8.392 0.384 -14.773 1.00 92.19 118 ASP A N 1
ATOM 910 C CA . ASP A 1 118 ? 7.951 0.323 -13.376 1.00 92.19 118 ASP A CA 1
ATOM 911 C C . ASP A 1 118 ? 6.789 1.293 -13.115 1.00 92.19 118 ASP A C 1
ATOM 913 O O . ASP A 1 118 ? 5.876 0.958 -12.361 1.00 92.19 118 ASP A O 1
ATOM 917 N N . ALA A 1 119 ? 6.724 2.436 -13.811 1.00 93.31 119 ALA A N 1
ATOM 918 C CA . ALA A 1 119 ? 5.565 3.328 -13.734 1.00 93.31 119 ALA A CA 1
ATOM 919 C C . ALA A 1 119 ? 4.273 2.609 -14.150 1.00 93.31 119 ALA A C 1
ATOM 921 O O . ALA A 1 119 ? 3.271 2.664 -13.439 1.00 93.31 119 ALA A O 1
ATOM 922 N N . GLN A 1 120 ? 4.292 1.885 -15.272 1.00 94.06 120 GLN A N 1
ATOM 923 C CA . GLN A 1 120 ? 3.127 1.130 -15.727 1.00 94.06 120 GLN A CA 1
ATOM 924 C C . GLN A 1 120 ? 2.782 -0.003 -14.755 1.00 94.06 120 GLN A C 1
ATOM 926 O O . GLN A 1 120 ? 1.606 -0.250 -14.480 1.00 94.06 120 GLN A O 1
ATOM 931 N N . ARG A 1 121 ? 3.798 -0.662 -14.195 1.00 95.06 121 ARG A N 1
ATOM 932 C CA . ARG A 1 121 ? 3.622 -1.708 -13.187 1.00 95.06 121 ARG A CA 1
ATOM 933 C C . ARG A 1 121 ? 2.950 -1.180 -11.918 1.00 95.06 121 ARG A C 1
ATOM 935 O O . ARG A 1 121 ? 2.012 -1.807 -11.434 1.00 95.06 121 ARG A O 1
ATOM 942 N N . ILE A 1 122 ? 3.372 -0.018 -11.419 1.00 96.12 122 ILE A N 1
ATOM 943 C CA . ILE A 1 122 ? 2.770 0.642 -10.251 1.00 96.12 122 ILE A CA 1
ATOM 944 C C . ILE A 1 122 ? 1.294 0.951 -10.516 1.00 96.12 122 ILE A C 1
ATOM 946 O O . ILE A 1 122 ? 0.446 0.629 -9.687 1.00 96.12 122 ILE A O 1
ATOM 950 N N . ARG A 1 123 ? 0.956 1.485 -11.694 1.00 96.12 123 ARG A N 1
ATOM 951 C CA . ARG A 1 123 ? -0.440 1.768 -12.077 1.00 96.12 123 ARG A CA 1
ATOM 952 C C . ARG A 1 123 ? -1.309 0.513 -12.089 1.00 96.12 123 ARG A C 1
ATOM 954 O O . ARG A 1 123 ? -2.413 0.510 -11.544 1.00 96.12 123 ARG A O 1
ATOM 961 N N . VAL A 1 124 ? -0.801 -0.569 -12.683 1.00 96.12 124 VAL A N 1
ATOM 962 C CA . VAL A 1 124 ? -1.495 -1.866 -12.712 1.00 96.12 124 VAL A CA 1
ATOM 963 C C . VAL A 1 124 ? -1.692 -2.403 -11.296 1.00 96.12 124 VAL A C 1
ATOM 965 O O . VAL A 1 124 ? -2.814 -2.773 -10.954 1.00 96.12 124 VAL A O 1
ATOM 968 N N . ALA A 1 125 ? -0.650 -2.376 -10.463 1.00 97.56 125 ALA A N 1
ATOM 969 C CA . ALA A 1 125 ? -0.712 -2.808 -9.070 1.00 97.56 125 ALA A CA 1
ATOM 970 C C . ALA A 1 125 ? -1.757 -2.014 -8.271 1.00 97.56 125 ALA A C 1
ATOM 972 O O . ALA A 1 125 ? -2.607 -2.602 -7.607 1.00 97.56 125 ALA A O 1
ATOM 973 N N . HIS A 1 126 ? -1.758 -0.686 -8.390 1.00 98.31 126 HIS A N 1
ATOM 974 C CA . HIS A 1 126 ? -2.727 0.188 -7.728 1.00 98.31 126 HIS A CA 1
ATOM 975 C C . HIS A 1 126 ? -4.169 -0.090 -8.157 1.00 98.31 126 HIS A C 1
ATOM 977 O O . HIS A 1 126 ? -5.057 -0.195 -7.310 1.00 98.31 126 HIS A O 1
ATOM 983 N N . ARG A 1 127 ? -4.411 -0.264 -9.462 1.00 97.75 127 ARG A N 1
ATOM 984 C CA . ARG A 1 127 ? -5.732 -0.651 -9.971 1.00 97.75 127 ARG A CA 1
ATOM 985 C C . ARG A 1 127 ? -6.170 -2.000 -9.400 1.00 97.75 127 ARG A C 1
ATOM 987 O O . ARG A 1 127 ? -7.284 -2.112 -8.903 1.00 97.75 127 ARG A O 1
ATOM 994 N N . GLN A 1 128 ? -5.284 -2.995 -9.404 1.00 97.88 128 GLN A N 1
ATOM 995 C CA . GLN A 1 128 ? -5.584 -4.313 -8.846 1.00 97.88 128 GLN A CA 1
ATOM 996 C C . GLN A 1 128 ? -5.855 -4.254 -7.336 1.00 97.88 128 GLN A C 1
ATOM 998 O O . GLN A 1 128 ? -6.797 -4.887 -6.873 1.00 97.88 128 GLN A O 1
ATOM 1003 N N . ILE A 1 129 ? -5.105 -3.461 -6.563 1.00 98.50 129 ILE A N 1
ATOM 1004 C CA . ILE A 1 129 ? -5.387 -3.216 -5.137 1.00 98.50 129 ILE A CA 1
ATOM 1005 C C . ILE A 1 129 ? -6.793 -2.625 -4.965 1.00 98.50 129 ILE A C 1
ATOM 1007 O O . ILE A 1 129 ? -7.548 -3.075 -4.101 1.00 98.50 129 ILE A O 1
ATOM 1011 N N . ARG A 1 130 ? -7.173 -1.652 -5.803 1.00 98.19 130 ARG A N 1
ATOM 1012 C CA . ARG A 1 130 ? -8.514 -1.047 -5.794 1.00 98.19 130 ARG A CA 1
ATOM 1013 C C . ARG A 1 130 ? -9.605 -2.090 -6.082 1.00 98.19 130 ARG A C 1
ATOM 1015 O O . ARG A 1 130 ? -10.612 -2.122 -5.377 1.00 98.19 130 ARG A O 1
ATOM 1022 N N . ASP A 1 131 ? -9.387 -2.972 -7.057 1.00 97.81 131 ASP A N 1
ATOM 1023 C CA . ASP A 1 131 ? -10.313 -4.061 -7.407 1.00 97.81 131 ASP A CA 1
ATOM 1024 C C . ASP A 1 131 ? -10.449 -5.094 -6.272 1.00 97.81 131 ASP A C 1
ATOM 1026 O O . ASP A 1 131 ? -11.545 -5.584 -5.982 1.00 97.81 131 ASP A O 1
ATOM 1030 N N . ILE A 1 132 ? -9.346 -5.390 -5.580 1.00 97.81 132 ILE A N 1
ATOM 1031 C CA . ILE A 1 132 ? -9.330 -6.272 -4.407 1.00 97.81 132 ILE A CA 1
ATOM 1032 C C . ILE A 1 132 ? -10.137 -5.652 -3.265 1.00 97.81 132 ILE A C 1
ATOM 1034 O O . ILE A 1 132 ? -11.002 -6.317 -2.699 1.00 97.81 132 ILE A O 1
ATOM 1038 N N . LEU A 1 133 ? -9.916 -4.371 -2.954 1.00 97.81 133 LEU A N 1
ATOM 1039 C CA . LEU A 1 133 ? -10.701 -3.653 -1.944 1.00 97.81 133 LEU A CA 1
ATOM 1040 C C . LEU A 1 133 ? -12.193 -3.642 -2.291 1.00 97.81 133 LEU A C 1
ATOM 1042 O O . LEU A 1 133 ? -13.023 -3.855 -1.410 1.00 97.81 133 LEU A O 1
ATOM 1046 N N . ALA A 1 134 ? -12.532 -3.456 -3.570 1.00 97.38 134 ALA A N 1
ATOM 1047 C CA . ALA A 1 134 ? -13.917 -3.484 -4.030 1.00 97.38 134 ALA A CA 1
ATOM 1048 C C . ALA A 1 134 ? -14.568 -4.864 -3.871 1.00 97.38 134 ALA A C 1
ATOM 1050 O O . ALA A 1 134 ? -15.780 -4.943 -3.696 1.00 97.38 134 ALA A O 1
ATOM 1051 N N . SER A 1 135 ? -13.769 -5.932 -3.927 1.00 96.69 135 SER A N 1
ATOM 1052 C CA . SER A 1 135 ? -14.223 -7.309 -3.718 1.00 96.69 135 SER A CA 1
ATOM 1053 C C . SER A 1 135 ? -14.365 -7.663 -2.234 1.00 96.69 135 SER A C 1
ATOM 1055 O O . SER A 1 135 ? -15.233 -8.453 -1.878 1.00 96.69 135 SER A O 1
ATOM 1057 N N . LEU A 1 136 ? -13.516 -7.097 -1.367 1.00 95.56 136 LEU A N 1
ATOM 1058 C CA . LEU A 1 136 ? -13.576 -7.306 0.086 1.00 95.56 136 LEU A CA 1
ATOM 1059 C C . LEU A 1 136 ? -14.688 -6.492 0.762 1.00 95.56 136 LEU A C 1
ATOM 1061 O O . LEU A 1 136 ? -15.208 -6.912 1.793 1.00 95.56 136 LEU A O 1
ATOM 1065 N N . TYR A 1 137 ? -15.028 -5.336 0.194 1.00 95.69 137 TYR A N 1
ATOM 1066 C CA . TYR A 1 137 ? -16.046 -4.424 0.708 1.00 95.69 137 TYR A CA 1
ATOM 1067 C C . TYR A 1 137 ? -17.061 -4.111 -0.394 1.00 95.69 137 TYR A C 1
ATOM 1069 O O . TYR A 1 137 ? -17.935 -4.922 -0.684 1.00 95.69 137 TYR A O 1
ATOM 1077 N N . ASP A 1 138 ? -16.929 -2.951 -1.035 1.00 95.94 138 ASP A N 1
ATOM 1078 C CA . ASP A 1 138 ? -17.699 -2.562 -2.206 1.00 95.94 138 ASP A CA 1
ATOM 1079 C C . ASP A 1 138 ? -16.934 -1.513 -3.029 1.00 95.94 138 ASP A C 1
ATOM 1081 O O . ASP A 1 138 ? -15.900 -0.971 -2.616 1.00 95.94 138 ASP A O 1
ATOM 1085 N N . ARG A 1 139 ? -17.448 -1.212 -4.226 1.00 95.81 139 ARG A N 1
ATOM 1086 C CA . ARG A 1 139 ? -16.818 -0.270 -5.162 1.00 95.81 139 ARG A CA 1
ATOM 1087 C C . ARG A 1 139 ? -16.788 1.171 -4.658 1.00 95.81 139 ARG A C 1
ATOM 1089 O O . ARG A 1 139 ? -15.887 1.912 -5.048 1.00 95.81 139 ARG A O 1
ATOM 1096 N N . GLU A 1 140 ? -17.768 1.604 -3.872 1.00 95.00 140 GLU A N 1
ATOM 1097 C CA . GLU A 1 140 ? -17.820 2.986 -3.394 1.00 95.00 140 GLU A CA 1
ATOM 1098 C C . GLU A 1 140 ? -16.792 3.221 -2.293 1.00 95.00 140 GLU A C 1
ATOM 1100 O O . GLU A 1 140 ? -16.064 4.213 -2.338 1.00 95.00 140 GLU A O 1
ATOM 1105 N N . LEU A 1 141 ? -16.677 2.286 -1.352 1.00 93.81 141 LEU A N 1
ATOM 1106 C CA . LEU A 1 141 ? -15.670 2.302 -0.300 1.00 93.81 141 LEU A CA 1
ATOM 1107 C C . LEU A 1 141 ? -14.264 2.168 -0.875 1.00 93.81 141 LEU A C 1
ATOM 1109 O O . LEU A 1 141 ? -13.388 2.953 -0.521 1.00 93.81 141 LEU A O 1
ATOM 1113 N N . ALA A 1 142 ? -14.050 1.248 -1.818 1.00 95.69 142 ALA A N 1
ATOM 1114 C CA . ALA A 1 142 ? -12.743 1.064 -2.445 1.00 95.69 142 ALA A CA 1
ATOM 1115 C C . ALA A 1 142 ? -12.221 2.340 -3.124 1.00 95.69 142 ALA A C 1
ATOM 1117 O O . ALA A 1 142 ? -11.030 2.631 -3.052 1.00 95.69 142 ALA A O 1
ATOM 1118 N N . ARG A 1 143 ? -13.108 3.136 -3.740 1.00 95.06 143 ARG A N 1
ATOM 1119 C CA . ARG A 1 143 ? -12.764 4.441 -4.335 1.00 95.06 143 ARG A CA 1
ATOM 1120 C C . ARG A 1 143 ? -12.393 5.509 -3.306 1.00 95.06 143 ARG A C 1
ATOM 1122 O O . ARG A 1 143 ? -11.744 6.480 -3.673 1.00 95.06 143 ARG A O 1
ATOM 1129 N N . ARG A 1 144 ? -12.847 5.372 -2.058 1.0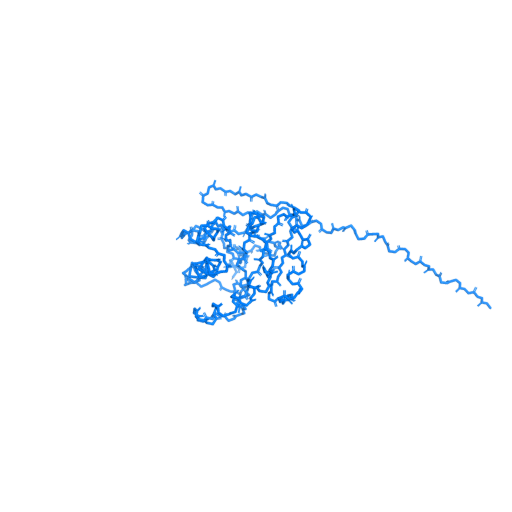0 94.62 144 ARG A N 1
ATOM 1130 C CA . ARG A 1 144 ? -12.566 6.324 -0.971 1.00 94.62 144 ARG A CA 1
ATOM 1131 C C . ARG A 1 144 ? -11.275 6.003 -0.226 1.00 94.62 144 ARG A C 1
ATOM 1133 O O . ARG A 1 144 ? -10.706 6.904 0.378 1.00 94.62 144 ARG A O 1
ATOM 1140 N N . VAL A 1 145 ? -10.833 4.746 -0.247 1.00 96.38 145 VAL A N 1
ATOM 1141 C CA . VAL A 1 145 ? -9.567 4.339 0.370 1.00 96.38 145 VAL A CA 1
ATOM 1142 C C . VAL A 1 145 ? -8.408 4.905 -0.443 1.00 96.38 145 VAL A C 1
ATOM 1144 O O . VAL A 1 145 ? -8.262 4.584 -1.622 1.00 96.38 145 VAL A O 1
ATOM 1147 N N . THR A 1 146 ? -7.568 5.708 0.207 1.00 97.25 146 THR A N 1
ATOM 1148 C CA . THR A 1 146 ? -6.340 6.248 -0.382 1.00 97.25 146 THR A CA 1
ATOM 1149 C C . THR A 1 146 ? -5.326 5.125 -0.611 1.00 97.25 146 THR A C 1
ATOM 1151 O O . THR A 1 146 ? -5.000 4.387 0.321 1.00 97.25 146 THR A O 1
ATOM 1154 N N . ILE A 1 147 ? -4.791 5.020 -1.826 1.00 98.0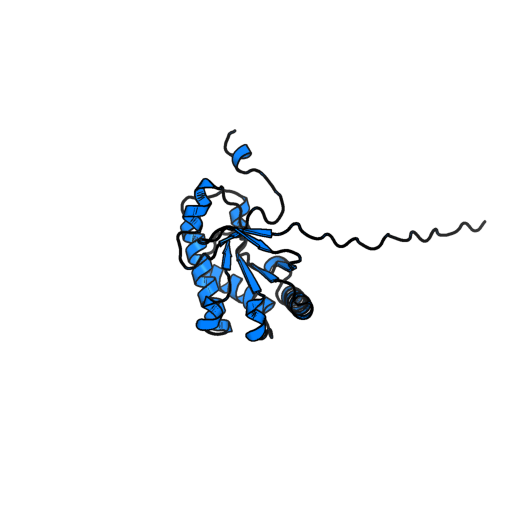6 147 ILE A N 1
ATOM 1155 C CA . ILE A 1 147 ? -3.724 4.096 -2.216 1.00 98.06 147 ILE A CA 1
ATOM 1156 C C . ILE A 1 147 ? -2.523 4.905 -2.705 1.00 98.06 147 ILE A C 1
ATOM 1158 O O . ILE A 1 147 ? -2.590 5.602 -3.721 1.00 98.06 147 ILE A O 1
ATOM 1162 N N . VAL A 1 148 ? -1.403 4.777 -1.999 1.00 97.62 148 VAL A N 1
ATOM 1163 C CA . VAL A 1 148 ? -0.165 5.507 -2.286 1.00 97.62 148 VAL A CA 1
ATOM 1164 C C . VAL A 1 148 ? 0.962 4.564 -2.666 1.00 97.62 148 VAL A C 1
ATOM 1166 O O . VAL A 1 148 ? 1.083 3.473 -2.109 1.00 97.62 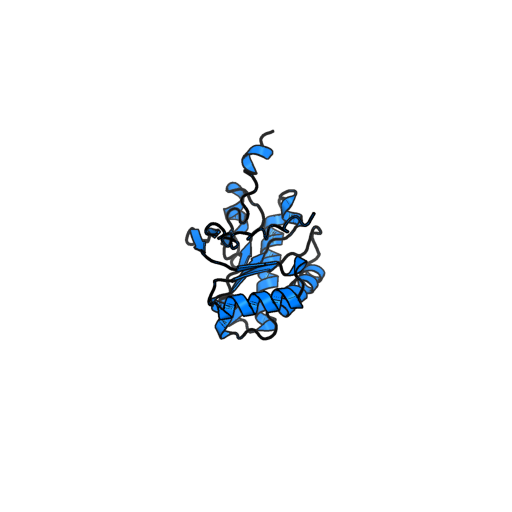148 VAL A O 1
ATOM 1169 N N . TYR A 1 149 ? 1.812 5.001 -3.590 1.00 96.94 149 TYR A N 1
ATOM 1170 C CA . TYR A 1 149 ? 3.076 4.324 -3.845 1.00 96.94 149 TYR A CA 1
ATOM 1171 C C . TYR A 1 149 ? 4.087 4.784 -2.796 1.00 96.94 149 TYR A C 1
ATOM 1173 O O . TYR A 1 149 ? 4.289 5.983 -2.602 1.00 96.94 149 T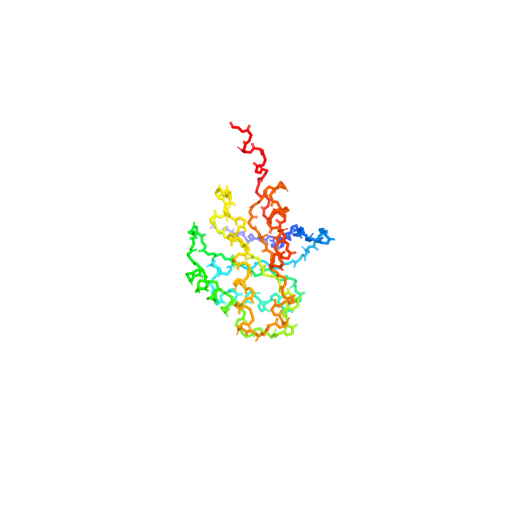YR A O 1
ATOM 1181 N N . ALA A 1 150 ? 4.700 3.839 -2.094 1.00 94.75 150 ALA A N 1
ATOM 1182 C CA . ALA A 1 150 ? 5.637 4.113 -1.010 1.00 94.75 150 ALA A CA 1
ATOM 1183 C C . ALA A 1 150 ? 7.061 3.615 -1.285 1.00 94.75 150 ALA A C 1
ATOM 1185 O O . ALA A 1 150 ? 7.936 3.743 -0.428 1.00 94.75 150 ALA A O 1
ATOM 1186 N N . GLY A 1 151 ? 7.303 3.080 -2.484 1.00 90.94 151 GLY A N 1
ATOM 1187 C CA . GLY A 1 151 ? 8.650 2.787 -2.949 1.00 90.94 151 GLY A CA 1
ATOM 1188 C C . GLY A 1 151 ? 9.467 4.044 -3.253 1.00 90.94 151 GLY A C 1
ATOM 1189 O O . GLY A 1 151 ? 8.916 5.141 -3.395 1.00 90.94 151 GLY A O 1
ATOM 1190 N N . PRO A 1 152 ? 10.797 3.896 -3.345 1.00 88.06 152 PRO A N 1
ATOM 1191 C CA . PRO A 1 152 ? 11.669 4.978 -3.768 1.00 88.06 152 PRO A CA 1
ATOM 1192 C C . PRO A 1 152 ? 11.314 5.441 -5.188 1.00 88.06 152 PRO A C 1
ATOM 1194 O O . PRO A 1 152 ? 10.932 4.645 -6.050 1.00 88.06 152 PRO A O 1
ATOM 1197 N N . VAL A 1 153 ? 11.439 6.747 -5.408 1.00 86.88 153 VAL A N 1
ATOM 1198 C CA . VAL A 1 153 ? 11.266 7.419 -6.701 1.00 86.88 153 VAL A CA 1
ATOM 1199 C C . VAL A 1 153 ? 12.039 8.740 -6.664 1.00 86.88 153 VAL A C 1
ATOM 1201 O O . VAL A 1 153 ? 12.090 9.369 -5.598 1.00 86.88 153 VAL A O 1
ATOM 1204 N N . LEU A 1 154 ? 12.641 9.170 -7.778 1.00 85.44 154 LEU A N 1
ATOM 1205 C CA . LEU A 1 154 ? 13.215 10.515 -7.858 1.00 85.44 154 LEU A CA 1
ATOM 1206 C C . LEU A 1 154 ? 12.106 11.527 -8.113 1.00 85.44 154 LEU A C 1
ATOM 1208 O O . LEU A 1 154 ? 11.038 11.213 -8.646 1.00 85.44 154 LEU A O 1
ATOM 1212 N N . ASP A 1 155 ? 12.381 12.782 -7.786 1.00 84.94 155 ASP A N 1
ATOM 1213 C CA . ASP A 1 155 ? 11.430 13.869 -8.002 1.00 84.94 155 ASP A CA 1
ATOM 1214 C C . ASP A 1 155 ? 11.051 14.011 -9.486 1.00 84.94 155 ASP A C 1
ATOM 1216 O O . ASP A 1 155 ? 9.900 14.321 -9.801 1.00 84.94 155 ASP A O 1
ATOM 1220 N N . ALA A 1 156 ? 11.975 13.674 -10.395 1.00 86.19 156 ALA A N 1
ATOM 1221 C CA . ALA A 1 156 ? 11.746 13.659 -11.836 1.00 86.19 156 ALA A CA 1
ATOM 1222 C C . ALA A 1 156 ? 10.718 12.602 -12.296 1.00 86.19 156 ALA A C 1
ATOM 1224 O O . ALA A 1 156 ? 9.988 12.857 -13.255 1.00 86.19 156 ALA A O 1
ATOM 1225 N N . GLU A 1 157 ? 10.598 11.446 -11.623 1.00 87.94 157 GLU A N 1
ATOM 1226 C CA . GLU A 1 157 ? 9.625 10.408 -12.005 1.00 87.94 157 GLU A CA 1
ATOM 1227 C C . GLU A 1 157 ? 8.313 10.461 -11.212 1.00 87.94 157 GLU A C 1
ATOM 1229 O O . GLU A 1 157 ? 7.337 9.823 -11.617 1.00 87.94 157 GLU A O 1
ATOM 1234 N N . ARG A 1 158 ? 8.230 11.247 -10.126 1.00 89.12 158 ARG A N 1
ATOM 1235 C CA . ARG A 1 158 ? 7.002 11.375 -9.312 1.00 89.12 158 ARG A CA 1
ATOM 1236 C C . ARG A 1 158 ? 5.778 11.719 -10.154 1.00 89.12 158 ARG A C 1
ATOM 1238 O O . ARG A 1 158 ? 4.735 11.085 -10.008 1.00 89.12 158 ARG A O 1
ATOM 1245 N N . ALA A 1 159 ? 5.908 12.698 -11.049 1.00 90.31 159 ALA A N 1
ATOM 1246 C CA . ALA A 1 159 ? 4.818 13.106 -11.933 1.00 90.31 159 ALA A CA 1
ATOM 1247 C C . ALA A 1 159 ? 4.368 11.954 -12.847 1.00 90.31 159 ALA A C 1
ATOM 1249 O O . ALA A 1 159 ? 3.173 11.754 -13.051 1.00 90.31 159 ALA A O 1
ATOM 1250 N N . THR A 1 160 ? 5.313 11.151 -13.342 1.00 92.12 160 THR A N 1
ATOM 1251 C CA . THR A 1 160 ? 5.026 9.977 -14.174 1.00 92.12 160 THR A CA 1
ATOM 1252 C C . THR A 1 160 ? 4.280 8.900 -13.389 1.00 92.12 160 THR A C 1
ATOM 1254 O O . THR A 1 160 ? 3.318 8.328 -13.908 1.00 92.12 160 THR A O 1
ATOM 1257 N N . VAL A 1 161 ? 4.674 8.644 -12.138 1.00 92.62 161 VAL A N 1
ATOM 1258 C CA . VAL A 1 161 ? 3.990 7.690 -11.249 1.00 92.62 161 VAL A CA 1
ATOM 1259 C C . VAL A 1 161 ? 2.563 8.137 -10.948 1.00 92.62 161 VAL A C 1
ATOM 1261 O O . VAL A 1 161 ? 1.638 7.341 -11.082 1.00 92.62 161 VAL A O 1
ATOM 1264 N N . MET A 1 162 ? 2.373 9.414 -10.614 1.00 92.81 162 MET A N 1
ATOM 1265 C CA . MET A 1 162 ? 1.061 9.986 -10.287 1.00 92.81 162 MET A CA 1
ATOM 1266 C C . MET A 1 162 ? 0.149 10.200 -11.504 1.00 92.81 162 MET A C 1
ATOM 1268 O O . MET A 1 162 ? -1.008 10.575 -11.337 1.00 92.81 162 MET A O 1
ATOM 1272 N N . ASN A 1 163 ? 0.629 9.965 -12.729 1.00 93.44 163 ASN A N 1
ATOM 1273 C CA . ASN A 1 163 ? -0.173 10.095 -13.947 1.00 93.44 163 ASN A CA 1
ATOM 1274 C C . ASN A 1 163 ? -1.095 8.876 -14.175 1.00 93.44 163 ASN A C 1
ATOM 1276 O O . ASN A 1 163 ? -1.046 8.233 -15.224 1.00 93.44 163 ASN A O 1
ATOM 1280 N N . ASP A 1 164 ? -1.890 8.521 -13.165 1.00 95.31 164 ASP A N 1
ATOM 1281 C CA . ASP A 1 164 ? -2.950 7.511 -13.218 1.00 95.31 164 ASP A CA 1
ATOM 1282 C C . ASP A 1 164 ? -3.974 7.769 -12.109 1.00 95.31 164 ASP A C 1
ATOM 1284 O O . ASP A 1 164 ? -3.618 8.067 -10.972 1.00 95.31 164 ASP A O 1
ATOM 1288 N N . ILE A 1 165 ? -5.259 7.603 -12.422 1.00 94.75 165 ILE A N 1
ATOM 1289 C CA . ILE A 1 165 ? -6.362 7.841 -11.480 1.00 94.75 165 ILE A CA 1
ATOM 1290 C C . ILE A 1 165 ? -6.377 6.867 -10.286 1.00 94.75 165 ILE A C 1
ATOM 1292 O O . ILE A 1 165 ? -7.065 7.103 -9.296 1.00 94.75 165 ILE A O 1
ATOM 1296 N N . ASN A 1 166 ? -5.652 5.749 -10.370 1.00 96.56 166 ASN A N 1
ATOM 1297 C CA . ASN A 1 166 ? -5.534 4.773 -9.290 1.00 96.56 166 ASN A CA 1
ATOM 1298 C C . ASN A 1 166 ? -4.370 5.070 -8.329 1.00 96.56 166 ASN A C 1
ATOM 1300 O O . ASN A 1 166 ? -4.253 4.420 -7.290 1.00 96.56 166 ASN A O 1
ATOM 1304 N N . VAL A 1 167 ? -3.505 6.030 -8.662 1.00 97.44 167 VAL A N 1
ATOM 1305 C CA . VAL A 1 167 ? -2.376 6.437 -7.824 1.00 97.44 167 VAL A CA 1
ATOM 1306 C C . VAL A 1 167 ? -2.744 7.735 -7.114 1.00 97.44 167 VAL A C 1
ATOM 1308 O O . VAL A 1 167 ? -2.626 8.819 -7.676 1.00 97.44 167 VAL A O 1
ATOM 1311 N N . ASP A 1 168 ? -3.194 7.633 -5.860 1.00 97.31 168 ASP A N 1
ATOM 1312 C CA . ASP A 1 168 ? -3.683 8.805 -5.114 1.00 97.31 168 ASP A CA 1
ATOM 1313 C C . ASP A 1 168 ? -2.544 9.679 -4.580 1.00 97.31 168 ASP A C 1
ATOM 1315 O O . ASP A 1 168 ? -2.741 10.852 -4.249 1.00 97.31 168 ASP A O 1
ATOM 1319 N N . GLY A 1 169 ? -1.340 9.116 -4.507 1.00 96.38 169 GLY A N 1
ATOM 1320 C CA . GLY A 1 169 ? -0.148 9.860 -4.162 1.00 96.38 169 GLY A CA 1
ATOM 1321 C C . GLY A 1 169 ? 1.108 9.012 -4.069 1.00 96.38 169 GLY A C 1
ATOM 1322 O O . GLY A 1 169 ? 1.086 7.788 -4.233 1.00 96.38 169 GLY A O 1
ATOM 1323 N N . VAL A 1 170 ? 2.211 9.692 -3.782 1.00 95.81 170 VAL A N 1
ATOM 1324 C CA . VAL A 1 170 ? 3.523 9.091 -3.572 1.00 95.81 170 VAL A CA 1
ATOM 1325 C C . VAL A 1 170 ? 4.081 9.542 -2.236 1.00 95.81 170 VAL A C 1
ATOM 1327 O O . VAL A 1 170 ? 4.123 10.733 -1.928 1.00 95.81 170 VAL A O 1
ATOM 1330 N N . VAL A 1 171 ? 4.531 8.586 -1.435 1.00 93.19 171 VAL A N 1
ATOM 1331 C CA . VAL A 1 171 ? 5.140 8.868 -0.141 1.00 93.19 171 VAL A CA 1
ATOM 1332 C C . VAL A 1 171 ? 6.541 9.444 -0.341 1.00 93.19 171 VAL A C 1
ATOM 1334 O O . VAL A 1 171 ? 7.366 8.908 -1.082 1.00 93.19 171 VAL A O 1
ATOM 1337 N N . GLN A 1 172 ? 6.838 10.545 0.340 1.00 88.31 172 GLN A N 1
ATOM 1338 C CA . GLN A 1 172 ? 8.192 11.070 0.426 1.00 88.31 172 GLN A CA 1
ATOM 1339 C C . GLN A 1 172 ? 8.939 10.296 1.511 1.00 88.31 172 GLN A C 1
ATOM 1341 O O . GLN A 1 172 ? 8.613 10.419 2.690 1.00 88.31 172 GLN A O 1
ATOM 1346 N N . ASN A 1 173 ? 9.943 9.519 1.100 1.00 69.31 173 ASN A N 1
ATOM 1347 C CA . ASN A 1 173 ? 10.982 8.955 1.964 1.00 69.31 173 ASN A CA 1
ATOM 1348 C C . ASN A 1 173 ? 10.463 8.424 3.324 1.00 69.31 173 ASN A C 1
ATOM 1350 O O . ASN A 1 173 ? 10.766 9.014 4.366 1.00 69.31 173 ASN A O 1
ATOM 1354 N N . PRO A 1 174 ? 9.690 7.321 3.345 1.00 61.69 174 PRO A N 1
ATOM 1355 C CA . PRO A 1 174 ? 9.001 6.870 4.555 1.00 61.69 174 PRO A CA 1
ATOM 1356 C C . PRO A 1 174 ? 9.934 6.532 5.733 1.00 61.69 174 PRO A C 1
ATOM 1358 O O . PRO A 1 174 ? 9.501 6.587 6.881 1.00 61.69 174 PRO A O 1
ATOM 1361 N N . PHE A 1 175 ? 11.217 6.234 5.473 1.00 62.88 175 PHE A N 1
ATOM 1362 C CA . PHE A 1 175 ? 12.172 5.767 6.492 1.00 62.88 175 PHE A CA 1
ATOM 1363 C C . PHE A 1 175 ? 13.572 6.399 6.409 1.00 62.88 175 PHE A C 1
ATOM 1365 O O . PHE A 1 175 ? 14.538 5.860 6.949 1.00 62.88 175 PHE A O 1
ATOM 1372 N N . GLY A 1 176 ? 13.706 7.556 5.759 1.00 52.31 176 GLY A N 1
ATOM 1373 C CA . GLY A 1 176 ? 14.921 8.373 5.823 1.00 52.31 176 GLY A CA 1
ATOM 1374 C C . GLY A 1 176 ? 16.160 7.835 5.090 1.00 52.31 176 GLY A C 1
ATOM 1375 O O . GLY A 1 176 ? 17.245 8.371 5.316 1.00 52.31 176 GLY A O 1
ATOM 1376 N N . LYS A 1 177 ? 16.061 6.818 4.219 1.00 39.97 177 LYS A N 1
ATOM 1377 C CA . LYS A 1 177 ? 17.229 6.279 3.494 1.00 39.97 177 LYS A CA 1
ATOM 1378 C C . LYS A 1 177 ? 17.329 6.775 2.043 1.00 39.97 177 LYS A C 1
ATOM 1380 O O . LYS A 1 177 ? 16.592 6.345 1.169 1.00 39.97 177 LYS A O 1
ATOM 1385 N N . GLN A 1 178 ? 18.338 7.641 1.903 1.00 43.84 178 GLN A N 1
ATOM 1386 C CA . GLN A 1 178 ? 19.146 8.096 0.764 1.00 43.84 178 GLN A CA 1
ATOM 1387 C C . GLN A 1 178 ? 18.538 8.979 -0.331 1.00 43.84 178 GLN A C 1
ATOM 1389 O O . GLN A 1 178 ? 17.596 8.637 -1.034 1.00 43.84 178 GLN A O 1
ATOM 1394 N N . ASN A 1 179 ? 19.230 10.110 -0.512 1.00 38.94 179 ASN A N 1
ATOM 1395 C CA . ASN A 1 179 ? 19.353 10.865 -1.751 1.00 38.94 179 ASN A CA 1
ATOM 1396 C C . ASN A 1 179 ? 19.745 9.923 -2.897 1.00 38.94 179 ASN A C 1
ATOM 1398 O O . ASN A 1 179 ? 20.931 9.759 -3.187 1.00 38.94 179 ASN A O 1
ATOM 1402 N N . ILE A 1 180 ? 18.759 9.335 -3.564 1.00 49.75 180 ILE A N 1
ATOM 1403 C CA . ILE A 1 180 ? 18.968 8.541 -4.781 1.00 49.75 180 ILE A CA 1
ATOM 1404 C C . ILE A 1 180 ? 19.652 9.418 -5.856 1.00 49.75 180 ILE A C 1
ATOM 1406 O O . ILE A 1 180 ? 20.498 8.945 -6.611 1.00 49.75 180 ILE A O 1
ATOM 1410 N N . GLU A 1 181 ? 19.408 10.736 -5.843 1.00 44.81 181 GLU A N 1
ATOM 1411 C CA . GLU A 1 181 ? 20.075 11.714 -6.717 1.00 44.81 181 GLU A CA 1
ATOM 1412 C C . GLU A 1 181 ? 21.611 11.733 -6.597 1.00 44.81 181 GLU A C 1
ATOM 1414 O O . GLU A 1 181 ? 22.297 12.059 -7.567 1.00 44.81 181 GLU A O 1
ATOM 1419 N N . ASN A 1 182 ? 22.173 11.367 -5.438 1.00 39.06 182 ASN A N 1
ATOM 1420 C CA . ASN A 1 182 ? 23.624 11.365 -5.223 1.00 39.06 182 ASN A CA 1
ATOM 1421 C C . ASN A 1 182 ? 24.304 10.052 -5.643 1.00 39.06 182 ASN A C 1
ATOM 1423 O O . ASN A 1 182 ? 25.525 10.039 -5.798 1.00 39.06 182 ASN A O 1
ATOM 1427 N N . GLU A 1 183 ? 23.552 8.964 -5.824 1.00 40.88 183 GLU A N 1
ATOM 1428 C CA . GLU A 1 183 ? 24.101 7.666 -6.241 1.00 40.88 183 GLU A CA 1
ATOM 1429 C C . GLU A 1 183 ? 24.054 7.468 -7.760 1.00 40.88 183 GLU A C 1
ATOM 1431 O O . GLU A 1 183 ? 24.934 6.814 -8.304 1.00 40.88 183 GLU A O 1
ATOM 1436 N N . VAL A 1 184 ? 23.119 8.115 -8.468 1.00 42.41 184 VAL A N 1
ATOM 1437 C CA . VAL A 1 184 ? 23.023 8.053 -9.944 1.00 42.41 184 VAL A CA 1
ATOM 1438 C C . VAL A 1 184 ? 24.040 8.977 -10.648 1.00 42.41 184 VAL A C 1
ATOM 1440 O O . VAL A 1 184 ? 24.284 8.845 -11.843 1.00 42.41 184 VAL A O 1
ATOM 1443 N N . ARG A 1 185 ? 24.666 9.918 -9.923 1.00 37.38 185 ARG A N 1
ATOM 1444 C CA . ARG A 1 185 ? 25.663 10.876 -10.457 1.00 37.38 185 ARG A CA 1
ATOM 1445 C C . ARG A 1 185 ? 27.135 10.444 -10.311 1.00 37.38 185 ARG A C 1
ATOM 1447 O O . ARG A 1 185 ? 28.015 11.281 -10.518 1.00 37.38 185 ARG A O 1
ATOM 1454 N N . LYS A 1 186 ? 27.423 9.188 -9.964 1.00 36.09 186 LYS A N 1
ATOM 1455 C CA . LYS A 1 186 ? 28.781 8.613 -9.998 1.00 36.09 186 LYS A CA 1
ATOM 1456 C C . LYS A 1 186 ? 28.884 7.545 -11.073 1.00 36.09 186 LYS A C 1
ATOM 1458 O O . LYS A 1 186 ? 29.979 7.464 -11.666 1.00 36.09 186 LYS A O 1
#